Protein AF-A0A6H0Y494-F1 (afdb_monomer_lite)

Foldseek 3Di:
DPPQAWDWDWAAAPVDRVFTKIWIWGAPDPVFSQFIWIWIDRPPFIWTFTGDPVCLVVQFDPQAPDDSVLSVQQSCCPRVVDHDPPDDPVSNAQWHWYWYDDPFKIKIWIWHQDPNDTHTTGITIIGTDRPPDDDDVVVVVVSVVVVVVVVVVVVVVVVVVVVVVVVVVVVVVVVVVVVVVVVVVVVVVVVVVVVVVVVVVVVVVVVVVVVVVVVVVVPPPDDDDDDDDDDDDDDDDDDDDDDDDDDDDDDDDDDDDDDDDDDDDDDDDDDDDDDDDDDDDDDDDDDDDDDDDDDDDDDDDDDDDDDDDDDDDDDDDDDDDDDDDDDDDDDDDDDDDDDDD

Radius of gyration: 44.03 Å; chains: 1; bounding box: 149×69×118 Å

Sequence (341 aa):
MASQTVRILRVKRADDASQHLLVHITPTNVKKALDVKLVATEHEHVYHGEIRSTQINALRSEHFDGDGDELRDIIRFIFLQTRPALSTPGNLKGLETVASRNKDSFVITIRKNIGGITQRVASVSLAQDDEREEILPFDWVDTAVQISEQQWKDLEATQTTLDAQQKEIDSLKSQLEEFIKVKKEHEDDMLQKFAVLLNTKKRRIRELRQRLERAGADNDDDAHMADVPDAEQQAKPSTSRGSKRKAPQTQSDVDMEEAEGEETPQETEDEDGGTDVDVDDRQSTQSSRTARSQTVKHGHTAEVLPAQELLSQSHSQRASASVAPQSSMPDPEDDETDDEL

Organism: NCBI:txid286661

Structure (mmCIF, N/CA/C/O backbone):
data_AF-A0A6H0Y494-F1
#
_entry.id   AF-A0A6H0Y494-F1
#
loop_
_atom_site.group_PDB
_atom_site.id
_atom_site.type_symbol
_atom_site.label_atom_id
_atom_site.label_alt_id
_atom_site.label_comp_id
_atom_site.label_asym_id
_atom_site.label_entity_id
_atom_site.label_seq_id
_atom_site.pdbx_PDB_ins_code
_atom_site.Cartn_x
_atom_site.Cartn_y
_atom_site.Cartn_z
_atom_site.occupancy
_atom_site.B_iso_or_equiv
_atom_site.auth_seq_id
_atom_site.auth_comp_id
_atom_site.auth_asym_id
_atom_site.auth_atom_id
_atom_site.pdbx_PDB_model_num
ATOM 1 N N . MET A 1 1 ? -6.829 17.587 -0.527 1.00 29.39 1 MET A N 1
ATOM 2 C CA . MET A 1 1 ? -8.083 17.213 0.162 1.00 29.39 1 MET A CA 1
ATOM 3 C C . MET A 1 1 ? -7.906 15.790 0.671 1.00 29.39 1 MET A C 1
ATOM 5 O O . MET A 1 1 ? -7.900 14.878 -0.143 1.00 29.39 1 MET A O 1
ATOM 9 N N . ALA A 1 2 ? -7.627 15.586 1.961 1.00 36.03 2 ALA A N 1
ATOM 10 C CA . ALA A 1 2 ? -7.529 14.232 2.508 1.00 36.03 2 ALA A CA 1
ATOM 11 C C . ALA A 1 2 ? -8.948 13.652 2.567 1.00 36.03 2 ALA A C 1
ATOM 13 O O . ALA A 1 2 ? -9.754 14.095 3.382 1.00 36.03 2 ALA A O 1
ATOM 14 N N . SER A 1 3 ? -9.274 12.749 1.642 1.00 48.91 3 SER A N 1
ATOM 15 C CA . SER A 1 3 ? -10.588 12.111 1.595 1.00 48.91 3 SER A CA 1
ATOM 16 C C . SER A 1 3 ? -10.763 11.262 2.851 1.00 48.91 3 SER A C 1
ATOM 18 O O . SER A 1 3 ? -10.059 10.270 3.045 1.00 48.91 3 SER A O 1
ATOM 20 N N . GLN A 1 4 ? -11.659 11.688 3.737 1.00 58.34 4 GLN A N 1
ATOM 21 C CA . GLN A 1 4 ? -12.047 10.926 4.914 1.00 58.34 4 GLN A CA 1
ATOM 22 C C . GLN A 1 4 ? -12.850 9.724 4.453 1.00 58.34 4 GLN A C 1
ATOM 24 O O . GLN A 1 4 ? -14.029 9.835 4.142 1.00 58.34 4 GLN A O 1
ATOM 29 N N . THR A 1 5 ? -12.179 8.587 4.340 1.00 75.88 5 THR A N 1
ATOM 30 C CA . THR A 1 5 ? -12.810 7.362 3.868 1.00 75.88 5 THR A CA 1
ATOM 31 C C . THR A 1 5 ? -13.026 6.440 5.049 1.00 75.88 5 THR A C 1
ATOM 33 O O . THR A 1 5 ? -12.100 6.185 5.820 1.00 75.88 5 THR A O 1
ATOM 36 N N . VAL A 1 6 ? -14.248 5.936 5.174 1.00 88.38 6 VAL A N 1
ATOM 37 C CA . VAL A 1 6 ? -14.546 4.799 6.040 1.00 88.38 6 VAL A CA 1
ATOM 38 C C . VAL A 1 6 ? -13.664 3.626 5.611 1.00 88.38 6 VAL A C 1
ATOM 40 O O . VAL A 1 6 ? -13.394 3.439 4.420 1.00 88.38 6 VAL A O 1
ATOM 43 N N . ARG A 1 7 ? -13.152 2.867 6.581 1.00 90.00 7 ARG A N 1
ATOM 44 C CA . ARG A 1 7 ? -12.305 1.697 6.324 1.00 90.00 7 ARG A CA 1
ATOM 45 C C . ARG A 1 7 ? -12.813 0.500 7.098 1.00 90.00 7 ARG A C 1
ATOM 47 O O . ARG A 1 7 ? -13.271 0.631 8.227 1.00 90.00 7 ARG A O 1
ATOM 54 N N . ILE A 1 8 ? -12.676 -0.671 6.490 1.00 92.12 8 ILE A N 1
ATOM 55 C CA . ILE A 1 8 ? -12.980 -1.946 7.128 1.00 92.12 8 ILE A CA 1
ATOM 56 C C . ILE A 1 8 ? -11.716 -2.786 7.104 1.00 92.12 8 ILE A C 1
ATOM 58 O O . ILE A 1 8 ? -11.122 -3.011 6.049 1.00 92.12 8 ILE A O 1
ATOM 62 N N . LEU A 1 9 ? -11.286 -3.222 8.283 1.00 91.88 9 LEU A N 1
ATOM 63 C CA . LEU A 1 9 ? -10.100 -4.042 8.463 1.00 91.88 9 LEU A CA 1
ATOM 64 C C . LEU A 1 9 ? -10.479 -5.415 8.987 1.00 91.88 9 LEU A C 1
ATOM 66 O O . LEU A 1 9 ? -11.242 -5.553 9.939 1.00 91.88 9 LEU A O 1
ATOM 70 N N . ARG A 1 10 ? -9.858 -6.433 8.400 1.00 92.31 10 ARG A N 1
ATOM 71 C CA . ARG A 1 10 ? -9.863 -7.793 8.927 1.00 92.31 10 ARG A CA 1
ATOM 72 C C . ARG A 1 10 ? -8.589 -8.007 9.732 1.00 92.31 10 ARG A C 1
ATOM 74 O O . ARG A 1 10 ? -7.501 -8.071 9.162 1.00 92.31 10 ARG A O 1
ATOM 81 N N . VAL A 1 11 ? -8.724 -8.149 11.044 1.00 92.94 11 VAL A N 1
ATOM 82 C CA . VAL A 1 11 ? -7.605 -8.398 11.959 1.00 92.94 11 VAL A CA 1
ATOM 83 C C . VAL A 1 11 ? -7.612 -9.869 12.367 1.00 92.94 11 VAL A C 1
ATOM 85 O O . VAL A 1 11 ? -8.644 -10.406 12.762 1.00 92.94 11 VAL A O 1
ATOM 88 N N . LYS A 1 12 ? -6.468 -10.550 12.250 1.00 93.06 12 LYS A N 1
ATOM 89 C CA . LYS A 1 12 ? -6.339 -11.955 12.669 1.00 93.06 12 LYS A CA 1
ATOM 90 C C . LYS A 1 12 ? -6.314 -12.056 14.187 1.00 93.06 12 LYS A C 1
ATOM 92 O O . LYS A 1 12 ? -5.733 -11.191 14.845 1.00 93.06 12 LYS A O 1
ATOM 97 N N . ARG A 1 13 ? -6.881 -13.125 14.731 1.00 91.88 13 ARG A N 1
ATOM 98 C CA . ARG A 1 13 ? -6.822 -13.395 16.164 1.00 91.88 13 ARG A CA 1
ATOM 99 C C . ARG A 1 13 ? -5.535 -14.117 16.567 1.00 91.88 13 ARG A C 1
ATOM 101 O O . ARG A 1 13 ? -5.032 -14.972 15.842 1.00 91.88 13 ARG A O 1
ATOM 108 N N . ALA A 1 14 ? -4.964 -13.709 17.699 1.00 89.75 14 ALA A N 1
ATOM 109 C CA . ALA A 1 14 ? -3.760 -14.298 18.292 1.00 89.75 14 ALA A CA 1
ATOM 110 C C . ALA A 1 14 ? -4.083 -15.596 19.032 1.00 89.75 14 ALA A C 1
ATOM 112 O O . ALA A 1 14 ? -3.257 -16.499 19.097 1.00 89.75 14 ALA A O 1
ATOM 113 N N . ASP A 1 15 ? -5.267 -15.630 19.632 1.00 88.06 15 ASP A N 1
ATOM 114 C CA . ASP A 1 15 ? -5.799 -16.723 20.431 1.00 88.06 15 ASP A CA 1
ATOM 115 C C . ASP A 1 15 ? -6.371 -17.849 19.566 1.00 88.06 15 ASP A C 1
ATOM 117 O O . ASP A 1 15 ? -6.194 -19.016 19.904 1.00 88.06 15 ASP A O 1
ATOM 121 N N . ASP A 1 16 ? -6.967 -17.514 18.420 1.00 86.06 16 ASP A N 1
ATOM 122 C CA . ASP A 1 16 ? -7.405 -18.489 17.422 1.00 86.06 16 ASP A CA 1
ATOM 123 C C . ASP A 1 16 ? -7.059 -18.018 16.003 1.00 86.06 16 ASP A C 1
ATOM 125 O O . ASP A 1 16 ? -7.645 -17.076 15.472 1.00 86.06 16 ASP A O 1
ATOM 129 N N . ALA A 1 17 ? -6.124 -18.715 15.356 1.00 83.31 17 ALA A N 1
ATOM 130 C CA . ALA A 1 17 ? -5.654 -18.378 14.014 1.00 83.31 17 ALA A CA 1
ATOM 131 C C . ALA A 1 17 ? -6.726 -18.531 12.915 1.00 83.31 17 ALA A C 1
ATOM 133 O O . ALA A 1 17 ? -6.552 -17.992 11.819 1.00 83.31 17 ALA A O 1
ATOM 134 N N . SER A 1 18 ? -7.809 -19.271 13.175 1.00 84.81 18 SER A N 1
ATOM 135 C CA . SER A 1 18 ? -8.922 -19.451 12.235 1.00 84.81 18 SER A CA 1
ATOM 136 C C . SER A 1 18 ? -9.953 -18.321 12.309 1.00 84.81 18 SER A C 1
ATOM 138 O O . SER A 1 18 ? -10.721 -18.112 11.365 1.00 84.81 18 SER A O 1
ATOM 140 N N . GLN A 1 19 ? -9.939 -17.550 13.397 1.00 89.19 19 GLN A N 1
ATOM 141 C CA . GLN A 1 19 ? -10.915 -16.509 13.673 1.00 89.19 19 GLN A CA 1
ATOM 142 C C . GLN A 1 19 ? -10.344 -15.109 13.434 1.00 89.19 19 GLN A C 1
ATOM 144 O O . GLN A 1 19 ? -9.135 -14.870 13.365 1.00 89.19 19 GLN A O 1
ATOM 149 N N . HIS A 1 20 ? -11.255 -14.166 13.216 1.00 91.31 20 HIS A N 1
ATOM 150 C CA . HIS A 1 20 ? -10.922 -12.825 12.760 1.00 91.31 20 HIS A CA 1
ATOM 151 C C . HIS A 1 20 ? -11.852 -11.820 13.421 1.00 91.31 20 HIS A C 1
ATOM 153 O O . HIS A 1 20 ? -13.028 -12.104 13.628 1.00 91.31 20 HIS A O 1
ATOM 159 N N . LEU A 1 21 ? -11.310 -10.644 13.707 1.00 92.50 21 LEU A N 1
ATOM 160 C CA . LEU A 1 21 ? -12.058 -9.489 14.167 1.00 92.50 21 LEU A CA 1
ATOM 161 C C . LEU A 1 21 ? -12.258 -8.549 12.976 1.00 92.50 21 LEU A C 1
ATOM 163 O O . LEU A 1 21 ? -11.279 -8.137 12.340 1.00 92.50 21 LEU A O 1
ATOM 167 N N . LEU A 1 22 ? -13.510 -8.226 12.661 1.00 93.19 22 LEU A N 1
ATOM 168 C CA . LEU A 1 22 ? -13.829 -7.185 11.686 1.00 93.19 22 LEU A CA 1
ATOM 169 C C . LEU A 1 22 ? -13.880 -5.850 12.409 1.00 93.19 22 LEU A C 1
ATOM 171 O O . LEU A 1 22 ? -14.554 -5.745 13.424 1.00 93.19 22 LEU A O 1
ATOM 175 N N . VAL A 1 23 ? -13.168 -4.849 11.900 1.00 93.56 23 VAL A N 1
ATOM 176 C CA . VAL A 1 23 ? -13.080 -3.514 12.496 1.00 93.56 23 VAL A CA 1
ATOM 177 C C . VAL A 1 23 ? -13.517 -2.486 11.466 1.00 93.56 23 VAL A C 1
ATOM 179 O O . VAL A 1 23 ? -12.846 -2.288 10.456 1.00 93.56 23 VAL A O 1
ATOM 182 N N . HIS A 1 24 ? -14.625 -1.821 11.743 1.00 92.75 24 HIS A N 1
ATOM 183 C CA . HIS A 1 24 ? -15.130 -0.667 11.030 1.00 92.75 24 HIS A CA 1
ATOM 184 C C . HIS A 1 24 ? -14.565 0.617 11.644 1.00 92.75 24 HIS A C 1
ATOM 186 O O . HIS A 1 24 ? -14.624 0.843 12.854 1.00 92.75 24 HIS A O 1
ATOM 192 N N . ILE A 1 25 ? -13.971 1.448 10.797 1.00 93.00 25 ILE A N 1
ATOM 193 C CA . ILE A 1 25 ? -13.206 2.628 11.186 1.00 93.00 25 ILE A CA 1
ATOM 194 C C . ILE A 1 25 ? -13.877 3.835 10.562 1.00 93.00 25 ILE A C 1
ATOM 196 O O . ILE A 1 25 ? -13.842 4.023 9.343 1.00 93.00 25 ILE A O 1
ATOM 200 N N . THR A 1 26 ? -14.458 4.667 11.417 1.00 90.88 26 THR A N 1
ATOM 201 C CA . THR A 1 26 ? -15.126 5.902 11.012 1.00 90.88 26 THR A CA 1
ATOM 202 C C . THR A 1 26 ? -14.336 7.105 11.508 1.00 90.88 26 THR A C 1
ATOM 204 O O . THR A 1 26 ? -14.061 7.192 12.709 1.00 90.88 26 THR A O 1
ATOM 207 N N . PRO A 1 27 ? -13.975 8.050 10.629 1.00 89.38 27 PRO A N 1
ATOM 208 C CA . PRO A 1 27 ? -13.322 9.281 11.044 1.00 89.38 27 PRO A CA 1
ATOM 209 C C . PRO A 1 27 ? -14.269 10.141 11.883 1.00 89.38 27 PRO A C 1
ATOM 211 O O . PRO A 1 27 ? -15.412 10.376 11.506 1.00 89.38 27 PRO A O 1
ATOM 214 N N . THR A 1 28 ? -13.776 10.623 13.022 1.00 86.25 28 THR A N 1
ATOM 215 C CA . THR A 1 28 ? -14.542 11.454 13.961 1.00 86.25 28 THR A CA 1
ATOM 216 C C . THR A 1 28 ? -14.318 12.945 13.700 1.00 86.25 28 THR A C 1
ATOM 218 O O . THR A 1 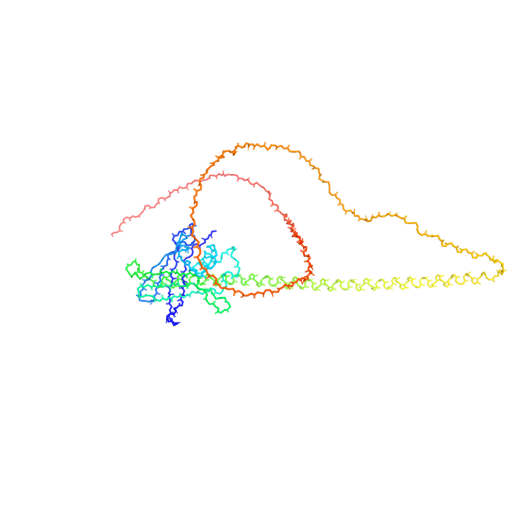28 ? -15.196 13.763 13.965 1.00 86.25 28 THR A O 1
ATOM 221 N N . ASN A 1 29 ? -13.142 13.337 13.191 1.00 79.75 29 ASN A N 1
ATOM 222 C CA . ASN A 1 29 ? -12.785 14.745 13.003 1.00 79.75 29 ASN A CA 1
ATOM 223 C C . ASN A 1 29 ? -12.144 15.020 11.638 1.00 79.75 29 ASN A C 1
ATOM 225 O O . ASN A 1 29 ? -11.125 14.427 11.293 1.00 79.75 29 ASN A O 1
ATOM 229 N N . VAL A 1 30 ? -12.679 16.001 10.902 1.00 72.19 30 VAL A N 1
ATOM 230 C CA . VAL A 1 30 ? -12.192 16.419 9.570 1.00 72.19 30 VAL A CA 1
ATOM 231 C C . VAL A 1 30 ? -10.774 17.002 9.595 1.00 72.19 30 VAL A C 1
ATOM 233 O O . VAL A 1 30 ? -9.983 16.786 8.680 1.00 72.19 30 VAL A O 1
ATOM 236 N N . LYS A 1 31 ? -10.423 17.733 10.657 1.00 76.00 31 LYS A N 1
ATOM 237 C CA . LYS A 1 31 ? -9.130 18.424 10.790 1.00 76.00 31 LYS A CA 1
ATOM 238 C C . LYS A 1 31 ? -8.031 17.511 11.326 1.00 76.00 31 LYS A C 1
ATOM 240 O O . LYS A 1 31 ? -6.858 17.712 11.021 1.00 76.00 31 LYS A O 1
ATOM 245 N N . LYS A 1 32 ? -8.398 16.517 12.136 1.00 78.81 32 LYS A N 1
ATOM 246 C CA . LYS A 1 32 ? -7.466 15.570 12.754 1.00 78.81 32 LYS A CA 1
ATOM 247 C C . LYS A 1 32 ? -7.674 14.192 12.148 1.00 78.81 32 LYS A C 1
ATOM 249 O O . LYS A 1 32 ? -8.447 13.394 12.655 1.00 78.81 32 LYS A O 1
ATOM 254 N N . ALA A 1 33 ? -6.924 13.903 11.087 1.00 75.69 33 ALA A N 1
ATOM 255 C CA . ALA A 1 33 ? -7.058 12.663 10.320 1.00 75.69 33 ALA A CA 1
ATOM 256 C C . ALA A 1 33 ? -6.887 11.365 11.138 1.00 75.69 33 ALA A C 1
ATOM 258 O O . ALA A 1 33 ? -7.282 10.313 10.659 1.00 75.69 33 ALA A O 1
ATOM 259 N N . LEU A 1 34 ? -6.293 11.420 12.338 1.00 84.50 34 LEU A N 1
ATOM 260 C CA . LEU A 1 34 ? -6.111 10.253 13.208 1.00 84.50 34 LEU A CA 1
ATOM 261 C C . LEU A 1 34 ? -7.229 10.054 14.238 1.00 84.50 34 LEU A C 1
ATOM 263 O O . LEU A 1 34 ? -7.224 9.042 14.930 1.00 84.50 34 LEU A O 1
ATOM 267 N N . ASP A 1 35 ? -8.136 11.020 14.378 1.00 90.38 35 ASP A N 1
ATOM 268 C CA . ASP A 1 35 ? -9.253 10.907 15.308 1.00 90.38 35 ASP A CA 1
ATOM 269 C C . ASP A 1 35 ? -10.307 10.004 14.661 1.00 90.38 35 ASP A C 1
ATOM 271 O O . ASP A 1 35 ? -11.060 10.443 13.787 1.00 90.38 35 ASP A O 1
ATOM 275 N N . VAL A 1 36 ? -10.322 8.731 15.057 1.00 92.06 36 VAL A N 1
ATOM 276 C CA . VAL A 1 36 ? -11.209 7.706 14.500 1.00 92.06 36 VAL A CA 1
ATOM 277 C C . VAL A 1 36 ? -11.925 6.931 15.595 1.00 92.06 36 VAL A C 1
ATOM 279 O O . VAL A 1 36 ? -11.339 6.558 16.613 1.00 92.06 36 VAL A O 1
ATOM 282 N N . LYS A 1 37 ? -13.199 6.639 15.353 1.00 93.00 37 LYS A N 1
ATOM 283 C CA . LYS A 1 37 ? -13.984 5.667 16.110 1.00 93.00 37 LYS A CA 1
ATOM 284 C C . LYS A 1 37 ? -13.786 4.289 15.481 1.00 93.00 37 LYS A C 1
ATOM 286 O O . LYS A 1 37 ? -13.845 4.137 14.261 1.00 93.00 37 LYS A O 1
ATOM 291 N N . LEU A 1 38 ? -13.538 3.303 16.333 1.00 93.38 38 LEU A N 1
ATOM 292 C CA . LEU A 1 38 ? -13.401 1.899 15.981 1.00 93.38 38 LEU A CA 1
ATOM 293 C C . LEU A 1 38 ? -14.630 1.159 16.500 1.00 93.38 38 LEU A C 1
ATOM 295 O O . LEU A 1 38 ? -14.929 1.212 17.694 1.00 93.38 38 LEU A O 1
ATOM 299 N N . VAL A 1 39 ? -15.321 0.462 15.611 1.00 93.50 39 VAL A N 1
ATOM 300 C CA . VAL A 1 39 ? -16.395 -0.471 15.954 1.00 93.50 39 VAL A CA 1
ATOM 301 C C . VAL A 1 39 ? -15.973 -1.826 15.427 1.00 93.50 39 VAL A C 1
ATOM 303 O O . VAL A 1 39 ? -15.660 -1.947 14.249 1.00 93.50 39 VAL A O 1
ATOM 306 N N . ALA A 1 40 ? -15.899 -2.835 16.280 1.00 93.12 40 ALA A N 1
ATOM 307 C CA . ALA A 1 40 ? -15.434 -4.152 15.895 1.00 93.12 40 ALA A CA 1
ATOM 308 C C . ALA A 1 40 ? -16.433 -5.241 16.268 1.00 93.12 40 ALA A C 1
ATOM 310 O O . ALA A 1 40 ? -17.170 -5.098 17.236 1.00 93.12 40 ALA A O 1
ATOM 311 N N . THR A 1 41 ? -16.438 -6.337 15.515 1.00 91.75 41 THR A N 1
ATOM 312 C CA . THR A 1 41 ? -17.311 -7.483 15.782 1.00 91.75 41 THR A CA 1
ATOM 313 C C . THR A 1 41 ? -16.615 -8.815 15.515 1.00 91.75 41 THR A C 1
ATOM 315 O O . THR A 1 41 ? -15.830 -8.964 14.571 1.00 91.75 41 THR A O 1
ATOM 318 N N . GLU A 1 42 ? -16.917 -9.779 16.385 1.00 87.94 42 GLU A N 1
ATOM 319 C CA . GLU A 1 42 ? -16.506 -11.187 16.338 1.00 87.94 42 GLU A CA 1
ATOM 320 C C . GLU A 1 42 ? -17.743 -12.086 16.112 1.00 87.94 42 GLU A C 1
ATOM 322 O O . GLU A 1 42 ? -17.833 -13.176 16.664 1.00 87.94 42 GLU A O 1
ATOM 327 N N . HIS A 1 43 ? -18.717 -11.625 15.317 1.00 79.25 43 HIS A N 1
ATOM 328 C CA . HIS A 1 43 ? -20.021 -12.258 15.029 1.00 79.25 43 HIS A CA 1
ATOM 329 C C . HIS A 1 43 ? -21.073 -12.170 16.144 1.00 79.25 43 HIS A C 1
ATOM 331 O O . HIS A 1 43 ? -22.242 -11.988 15.821 1.00 79.25 43 HIS A O 1
ATOM 337 N N . GLU A 1 44 ? -20.686 -12.312 17.415 1.00 83.62 44 GLU A N 1
ATOM 338 C CA . GLU A 1 44 ? -21.638 -12.360 18.544 1.00 83.62 44 GLU A CA 1
ATOM 339 C C . GLU A 1 44 ? -21.755 -11.028 19.293 1.00 83.62 44 GLU A C 1
ATOM 341 O O . GLU A 1 44 ? -22.857 -10.592 19.605 1.00 83.62 44 GLU A O 1
ATOM 346 N N . HIS A 1 45 ? -20.621 -10.367 19.533 1.00 89.00 45 HIS A N 1
ATOM 347 C CA . HIS A 1 45 ? -20.550 -9.133 20.312 1.00 89.00 45 HIS A CA 1
ATOM 348 C C . HIS A 1 45 ? -19.952 -7.978 19.515 1.00 89.00 45 HIS A C 1
ATOM 350 O O . HIS A 1 45 ? -19.199 -8.168 18.545 1.00 89.00 45 HIS A O 1
ATOM 356 N N . VAL A 1 46 ? -20.276 -6.777 19.974 1.00 92.12 46 VAL A N 1
ATOM 357 C CA . VAL A 1 46 ? -19.825 -5.496 19.464 1.00 92.12 46 VAL A CA 1
ATOM 358 C C . VAL A 1 46 ? -18.842 -4.872 20.443 1.00 92.12 46 VAL A C 1
ATOM 360 O O . VAL A 1 46 ? -19.058 -4.801 21.652 1.00 92.12 46 VAL A O 1
ATOM 363 N N . TYR A 1 47 ? -17.728 -4.401 19.896 1.00 93.50 47 TYR A N 1
ATOM 364 C CA . TYR A 1 47 ? -16.651 -3.791 20.652 1.00 93.50 47 TYR A CA 1
ATOM 365 C C . TYR A 1 47 ? -16.385 -2.384 20.147 1.00 93.50 47 TYR A C 1
ATOM 367 O O . TYR A 1 47 ? -16.204 -2.156 18.951 1.00 93.50 47 TYR A O 1
ATOM 375 N N . HIS A 1 48 ? -16.282 -1.441 21.071 1.00 93.56 48 HIS A N 1
ATOM 376 C CA . HIS A 1 48 ? -16.058 -0.041 20.762 1.00 93.56 48 HIS A CA 1
ATOM 377 C C . HIS A 1 48 ? -14.694 0.426 21.255 1.00 93.56 48 HIS A C 1
ATOM 379 O O . HIS A 1 48 ? -14.258 0.120 22.365 1.00 93.56 48 HIS A O 1
ATOM 385 N N . GLY A 1 49 ? -14.036 1.237 20.436 1.00 92.56 49 GLY A N 1
ATOM 386 C CA . GLY A 1 49 ? -12.831 1.957 20.811 1.00 92.56 49 GLY A CA 1
ATOM 387 C C . GLY A 1 49 ? -12.718 3.275 20.069 1.00 92.56 49 GLY A C 1
ATOM 388 O O . GLY A 1 49 ? -13.465 3.571 19.136 1.00 92.56 49 GLY A O 1
ATOM 389 N N . GLU A 1 50 ? -11.762 4.086 20.489 1.00 92.81 50 GLU A N 1
ATOM 390 C CA . GLU A 1 50 ? -11.463 5.351 19.838 1.00 92.81 50 GLU A CA 1
ATOM 391 C C . GLU A 1 50 ? -9.952 5.549 19.821 1.00 92.81 50 GLU A C 1
ATOM 393 O O . GLU A 1 50 ? -9.261 5.276 20.803 1.00 92.81 50 GLU A O 1
ATOM 398 N N . ILE A 1 51 ? -9.437 6.028 18.696 1.00 91.94 51 ILE A N 1
ATOM 399 C CA . ILE A 1 51 ? -8.068 6.512 18.587 1.00 91.94 51 ILE A CA 1
ATOM 400 C C . ILE A 1 51 ? -8.161 8.023 18.459 1.00 91.94 51 ILE A C 1
ATOM 402 O O . ILE A 1 51 ? -8.820 8.534 17.559 1.00 91.94 51 ILE A O 1
ATOM 406 N N . ARG A 1 52 ? -7.487 8.739 19.360 1.00 90.56 52 ARG A N 1
ATOM 407 C CA . ARG A 1 52 ? -7.372 10.199 19.315 1.00 90.56 52 ARG A CA 1
ATOM 408 C C . ARG A 1 52 ? -5.931 10.599 19.082 1.00 90.56 52 ARG A C 1
ATOM 410 O O . ARG A 1 52 ? -5.021 10.087 19.732 1.00 90.56 52 ARG A O 1
ATOM 417 N N . SER A 1 53 ? -5.720 11.613 18.251 1.00 86.75 53 SER A N 1
ATOM 418 C CA . SER A 1 53 ? -4.410 12.208 18.003 1.00 86.75 53 SER A CA 1
ATOM 419 C C . SER A 1 53 ? -3.793 12.853 19.250 1.00 86.75 53 SER A C 1
ATOM 421 O O . SER A 1 53 ? -2.615 13.185 19.245 1.00 86.75 53 SER A O 1
ATOM 423 N N . THR A 1 54 ? -4.556 13.078 20.316 1.00 86.75 54 THR A N 1
ATOM 424 C CA . THR A 1 54 ? -4.016 13.538 21.604 1.00 86.75 54 THR A CA 1
ATOM 425 C C . THR A 1 54 ? -3.510 12.386 22.474 1.00 86.75 54 THR A C 1
ATOM 427 O O . THR A 1 54 ? -2.706 12.614 23.368 1.00 86.75 54 THR A O 1
ATOM 430 N N . GLN A 1 55 ? -3.956 11.153 22.212 1.00 86.31 55 GLN A N 1
ATOM 431 C CA . GLN A 1 55 ? -3.692 9.969 23.037 1.00 86.31 55 GLN A CA 1
ATOM 432 C C . GLN A 1 55 ? -2.782 8.943 22.349 1.00 86.31 55 GLN A C 1
ATOM 434 O O . GLN A 1 55 ? -2.572 7.860 22.881 1.00 86.31 55 GLN A O 1
ATOM 439 N N . ILE A 1 56 ? -2.184 9.274 21.201 1.00 88.06 56 ILE A N 1
ATOM 440 C CA . ILE A 1 56 ? -1.279 8.369 20.469 1.00 88.06 56 ILE A CA 1
ATOM 441 C C . ILE A 1 56 ? -0.135 7.866 21.348 1.00 88.06 56 ILE A C 1
ATOM 443 O O . ILE A 1 56 ? 0.167 6.677 21.345 1.00 88.06 56 ILE A O 1
ATOM 447 N N . ASN A 1 57 ? 0.469 8.757 22.135 1.00 86.69 57 ASN A N 1
ATOM 448 C CA . ASN A 1 57 ? 1.585 8.398 23.006 1.00 86.69 57 ASN A CA 1
ATOM 449 C C . ASN A 1 57 ? 1.170 7.414 24.110 1.00 86.69 57 ASN A C 1
ATOM 451 O O . ASN A 1 57 ? 2.010 6.655 24.574 1.00 86.69 57 ASN A O 1
ATOM 455 N N . ALA A 1 58 ? -0.113 7.385 24.491 1.00 88.69 58 ALA A N 1
ATOM 456 C CA . ALA A 1 58 ? -0.649 6.408 25.440 1.00 88.69 58 ALA A CA 1
ATOM 457 C C . ALA A 1 58 ? -0.884 5.028 24.800 1.00 88.69 58 ALA A C 1
ATOM 459 O O . ALA A 1 58 ? -0.922 4.025 25.503 1.00 88.69 58 ALA A O 1
ATOM 460 N N . LEU A 1 59 ? -1.024 4.964 23.471 1.00 88.25 59 LEU A N 1
ATOM 461 C CA . LEU A 1 59 ? -1.127 3.705 22.728 1.00 88.25 59 LEU A CA 1
ATOM 462 C C . LEU A 1 59 ? 0.247 3.066 22.481 1.00 88.25 59 LEU A C 1
ATOM 464 O O . LEU A 1 59 ? 0.308 1.888 22.120 1.00 88.25 59 LEU A O 1
ATOM 468 N N . ARG A 1 60 ? 1.335 3.833 22.646 1.00 91.81 60 ARG A N 1
ATOM 469 C CA . ARG A 1 60 ? 2.717 3.379 22.465 1.00 91.81 60 ARG A CA 1
ATOM 470 C C . ARG A 1 60 ? 3.055 2.292 23.478 1.00 91.81 60 ARG A C 1
ATOM 472 O O . ARG A 1 60 ? 2.798 2.439 24.667 1.00 91.81 60 ARG A O 1
ATOM 479 N N . SER A 1 61 ? 3.682 1.217 23.014 1.00 90.75 61 SER A N 1
ATOM 480 C CA . SER A 1 61 ? 4.222 0.209 23.924 1.00 90.75 61 SER A CA 1
ATOM 481 C C . SER A 1 61 ? 5.552 0.655 24.535 1.00 90.75 61 SER A C 1
ATOM 483 O O . SER A 1 61 ? 6.320 1.363 23.890 1.00 90.75 61 SER A O 1
ATOM 485 N N . GLU A 1 62 ? 5.855 0.184 25.742 1.00 86.69 62 GLU A N 1
ATOM 486 C CA . GLU A 1 62 ? 7.086 0.526 26.475 1.00 86.69 62 GLU A CA 1
ATOM 487 C C . GLU A 1 62 ? 8.376 0.178 25.719 1.00 86.69 62 GLU A C 1
ATOM 489 O O . GLU A 1 62 ? 9.393 0.831 25.905 1.00 86.69 62 GLU A O 1
ATOM 494 N N . HIS A 1 63 ? 8.324 -0.832 24.850 1.00 83.62 63 HIS A N 1
ATOM 495 C CA . HIS A 1 63 ? 9.483 -1.373 24.137 1.00 83.62 63 HIS A CA 1
ATOM 496 C C . HIS A 1 63 ? 9.621 -0.811 22.716 1.00 83.62 63 HIS A C 1
ATOM 498 O O . HIS A 1 63 ? 10.329 -1.392 21.894 1.00 83.62 63 HIS A O 1
ATOM 504 N N . PHE A 1 64 ? 8.885 0.253 22.385 1.00 86.88 64 PHE A N 1
ATOM 505 C CA . PHE A 1 64 ? 8.976 0.913 21.088 1.00 86.88 64 PHE A CA 1
ATOM 506 C C . PHE A 1 64 ? 9.867 2.152 21.190 1.00 86.88 64 PHE A C 1
ATOM 508 O O . PHE A 1 64 ? 9.462 3.164 21.761 1.00 86.88 64 PHE A O 1
ATOM 515 N N . ASP A 1 65 ? 11.048 2.071 20.579 1.00 82.38 65 ASP A N 1
ATOM 516 C CA . ASP A 1 65 ? 12.068 3.131 20.598 1.00 82.38 65 ASP A CA 1
ATOM 517 C C . ASP A 1 65 ? 11.839 4.234 19.547 1.00 82.38 65 ASP A C 1
ATOM 519 O O . ASP A 1 65 ? 12.646 5.154 19.426 1.00 82.38 65 ASP A O 1
ATOM 523 N N . GLY A 1 66 ? 10.773 4.133 18.747 1.00 81.31 66 GLY A N 1
ATOM 524 C CA . GLY A 1 66 ? 10.486 5.097 17.687 1.00 81.31 66 GLY A CA 1
ATOM 525 C C . GLY A 1 66 ? 9.883 6.405 18.198 1.00 81.31 66 GLY A C 1
ATOM 526 O O . GLY A 1 66 ? 9.309 6.487 19.293 1.00 81.31 66 GLY A O 1
ATOM 527 N N . ASP A 1 67 ? 9.988 7.433 17.360 1.00 86.56 67 ASP A N 1
ATOM 528 C CA . ASP A 1 67 ? 9.456 8.759 17.666 1.00 86.56 67 ASP A CA 1
ATOM 529 C C . ASP A 1 67 ? 7.913 8.784 17.634 1.00 86.56 67 ASP A C 1
ATOM 531 O O . ASP A 1 67 ? 7.252 7.935 17.023 1.00 86.56 67 ASP A O 1
ATOM 535 N N . GLY A 1 68 ? 7.315 9.782 18.289 1.00 84.88 68 GLY A N 1
ATOM 536 C CA . GLY A 1 68 ? 5.870 10.006 18.262 1.00 84.88 68 GLY A CA 1
ATOM 537 C C . GLY A 1 68 ? 5.336 10.201 16.840 1.00 84.88 68 GLY A C 1
ATOM 538 O O . GLY A 1 68 ? 4.217 9.780 16.534 1.00 84.88 68 GLY A O 1
ATOM 539 N N . ASP A 1 69 ? 6.138 10.775 15.947 1.00 85.44 69 ASP A N 1
ATOM 540 C CA . ASP A 1 69 ? 5.768 11.015 14.549 1.00 85.44 69 ASP A CA 1
ATOM 541 C C . ASP A 1 69 ? 5.785 9.722 13.738 1.00 85.44 69 ASP A C 1
ATOM 543 O O . ASP A 1 69 ? 4.869 9.459 12.957 1.00 85.44 69 ASP A O 1
ATOM 547 N N . GLU A 1 70 ? 6.754 8.849 14.008 1.00 87.31 70 GLU A N 1
ATOM 548 C CA . GLU A 1 70 ? 6.799 7.513 13.421 1.00 87.31 70 GLU A CA 1
ATOM 549 C C . GLU A 1 70 ? 5.612 6.668 13.879 1.00 87.31 70 GLU A C 1
ATOM 551 O O . GLU A 1 70 ? 4.968 6.003 13.066 1.00 87.31 70 GLU A O 1
ATOM 556 N N . LEU A 1 71 ? 5.269 6.725 15.169 1.00 88.94 71 LEU A N 1
ATOM 557 C CA . LEU A 1 71 ? 4.096 6.038 15.700 1.00 88.94 71 LEU A CA 1
ATOM 558 C C . LEU A 1 71 ? 2.804 6.549 15.051 1.00 88.94 71 LEU A C 1
ATOM 560 O O . LEU A 1 71 ? 1.941 5.750 14.675 1.00 88.94 71 LEU A O 1
ATOM 564 N N . ARG A 1 72 ? 2.677 7.872 14.879 1.00 89.06 72 ARG A N 1
ATOM 565 C CA . ARG A 1 72 ? 1.560 8.489 14.149 1.00 89.06 72 ARG A CA 1
ATOM 566 C C . ARG A 1 72 ? 1.427 7.908 12.756 1.00 89.06 72 ARG A C 1
ATOM 568 O O . ARG A 1 72 ? 0.337 7.498 12.363 1.00 89.06 72 ARG A O 1
ATOM 575 N N . ASP A 1 73 ? 2.528 7.857 12.031 1.00 88.31 73 ASP A N 1
ATOM 576 C CA . ASP A 1 73 ? 2.576 7.360 10.666 1.00 88.31 73 ASP A CA 1
ATOM 577 C C . ASP A 1 73 ? 2.248 5.867 10.568 1.00 88.31 73 ASP A C 1
ATOM 579 O O . ASP A 1 73 ? 1.499 5.467 9.676 1.00 88.31 73 ASP A O 1
ATOM 583 N N . ILE A 1 74 ? 2.708 5.055 11.524 1.00 89.50 74 ILE A N 1
ATOM 584 C CA . ILE A 1 74 ? 2.361 3.631 11.623 1.00 89.50 74 ILE A CA 1
ATOM 585 C C . ILE A 1 74 ? 0.855 3.451 11.854 1.00 89.50 74 ILE A C 1
ATOM 587 O O . ILE A 1 74 ? 0.215 2.664 11.155 1.00 89.50 74 ILE A O 1
ATOM 591 N N . ILE A 1 75 ? 0.266 4.192 12.798 1.00 89.62 75 ILE A N 1
ATOM 592 C CA . ILE A 1 75 ? -1.174 4.112 13.092 1.00 89.62 75 ILE A CA 1
ATOM 593 C C . ILE A 1 75 ? -1.993 4.563 11.874 1.00 89.62 75 ILE A C 1
ATOM 595 O O . ILE A 1 75 ? -2.961 3.893 11.520 1.00 89.62 75 ILE A O 1
ATOM 599 N N . ARG A 1 76 ? -1.589 5.640 11.181 1.00 88.56 76 ARG A N 1
ATOM 600 C CA . ARG A 1 76 ? -2.230 6.077 9.923 1.00 88.56 76 ARG A CA 1
ATOM 601 C C . ARG A 1 76 ? -2.160 5.002 8.855 1.00 88.56 76 ARG A C 1
ATOM 603 O O . ARG A 1 76 ? -3.163 4.710 8.209 1.00 88.56 76 ARG A O 1
ATOM 610 N N . PHE A 1 77 ? -0.986 4.413 8.673 1.00 88.44 77 PHE A N 1
ATOM 611 C CA . PHE A 1 77 ? -0.781 3.394 7.661 1.00 88.44 77 PHE A CA 1
ATOM 612 C C . PHE A 1 77 ? -1.646 2.159 7.923 1.00 88.44 77 PHE A C 1
ATOM 614 O O . PHE A 1 77 ? -2.262 1.638 7.000 1.00 88.44 77 PHE A O 1
ATOM 621 N N . ILE A 1 78 ? -1.754 1.728 9.178 1.00 89.38 78 ILE A N 1
ATOM 622 C CA . ILE A 1 78 ? -2.510 0.530 9.547 1.00 89.38 78 ILE A CA 1
ATOM 623 C C . ILE A 1 78 ? -4.019 0.778 9.535 1.00 89.38 78 ILE A C 1
ATOM 625 O O . ILE A 1 78 ? -4.751 0.041 8.881 1.00 89.38 78 ILE A O 1
ATOM 629 N N . PHE A 1 79 ? -4.492 1.798 10.257 1.00 88.06 79 PHE A N 1
ATOM 630 C CA . PHE A 1 79 ? -5.927 2.010 10.457 1.00 88.06 79 PHE A CA 1
ATOM 631 C C . PHE A 1 79 ? -6.588 2.753 9.294 1.00 88.06 79 PHE A C 1
ATOM 633 O O . PHE A 1 79 ? -7.733 2.474 8.957 1.00 88.06 79 PHE A O 1
ATOM 640 N N . LEU A 1 80 ? -5.873 3.671 8.640 1.00 86.19 80 LEU A N 1
ATOM 641 C CA . LEU A 1 80 ? -6.427 4.474 7.542 1.00 86.19 80 LEU A CA 1
ATOM 642 C C . LEU A 1 80 ? -5.996 3.975 6.160 1.00 86.19 80 LEU A C 1
ATOM 644 O O . LEU A 1 80 ? -6.437 4.539 5.156 1.00 86.19 80 LEU A O 1
ATOM 648 N N . GLN A 1 81 ? -5.107 2.974 6.095 1.00 82.75 81 GLN A N 1
ATOM 649 C CA . GLN A 1 81 ? -4.486 2.486 4.853 1.00 82.75 81 GLN A CA 1
ATOM 650 C C . GLN A 1 81 ? -3.866 3.617 4.014 1.00 82.75 81 GLN A C 1
ATOM 652 O O . GLN A 1 81 ? -3.765 3.537 2.793 1.00 82.75 81 GLN A O 1
ATOM 657 N N . THR A 1 82 ? -3.463 4.704 4.676 1.00 77.44 82 THR A N 1
ATOM 658 C CA . THR A 1 82 ? -2.916 5.896 4.028 1.00 77.44 82 THR A CA 1
ATOM 659 C C . THR A 1 82 ? -1.415 5.913 4.242 1.00 77.44 82 THR A C 1
ATOM 661 O O . THR A 1 82 ? -0.949 5.951 5.381 1.00 77.44 82 THR A O 1
ATOM 664 N N . ARG A 1 83 ? -0.642 5.906 3.152 1.00 73.31 83 ARG A N 1
ATOM 665 C CA . ARG A 1 83 ? 0.811 6.072 3.228 1.00 73.31 83 ARG A CA 1
ATOM 666 C C . ARG A 1 83 ? 1.143 7.550 3.483 1.00 73.31 83 ARG A C 1
ATOM 668 O O . ARG A 1 83 ? 0.786 8.386 2.652 1.00 73.31 83 ARG A O 1
ATOM 675 N N . PRO A 1 84 ? 1.815 7.900 4.592 1.00 67.56 84 PRO A N 1
ATOM 676 C CA . PRO A 1 84 ? 2.233 9.275 4.836 1.00 67.56 84 PRO A CA 1
ATOM 677 C C . PRO A 1 84 ? 3.292 9.687 3.807 1.00 67.56 84 PRO A C 1
ATOM 679 O O . PRO A 1 84 ? 4.224 8.929 3.539 1.00 67.56 84 PRO A O 1
ATOM 682 N N . ALA A 1 85 ? 3.162 10.894 3.249 1.00 61.69 85 ALA A N 1
ATOM 683 C CA . ALA A 1 85 ? 4.060 11.408 2.210 1.00 61.69 85 ALA A CA 1
ATOM 684 C C . ALA A 1 85 ? 5.523 11.552 2.674 1.00 61.69 85 ALA A C 1
ATOM 686 O O . ALA A 1 85 ? 6.433 11.491 1.855 1.00 61.69 85 ALA A O 1
ATOM 687 N N . LEU A 1 86 ? 5.741 11.719 3.983 1.00 58.31 86 LEU A N 1
ATOM 688 C CA . LEU A 1 86 ? 7.055 11.937 4.599 1.00 58.31 86 LEU A CA 1
ATOM 689 C C . LEU A 1 86 ? 7.640 10.676 5.256 1.00 58.31 86 LEU A C 1
ATOM 691 O O . LEU A 1 86 ? 8.730 10.729 5.818 1.00 58.31 86 LEU A O 1
ATOM 695 N N . SER A 1 87 ? 6.940 9.539 5.200 1.00 61.47 87 SER A N 1
ATOM 696 C CA . SER A 1 87 ? 7.377 8.341 5.918 1.00 61.47 87 SER A CA 1
ATOM 697 C C . SER A 1 87 ? 8.488 7.613 5.161 1.00 61.47 87 SER A C 1
ATOM 699 O O . SER A 1 87 ? 8.336 7.245 3.988 1.00 61.47 87 SER A O 1
ATOM 701 N N . THR A 1 88 ? 9.608 7.359 5.838 1.00 61.06 88 THR A N 1
ATOM 702 C CA . THR A 1 88 ? 10.697 6.552 5.284 1.00 61.06 88 THR A CA 1
ATOM 703 C C . THR A 1 88 ? 10.221 5.107 5.069 1.00 61.06 88 THR A C 1
ATOM 705 O O . THR A 1 88 ? 9.565 4.500 5.921 1.00 61.06 88 THR A O 1
ATOM 708 N N . PRO A 1 89 ? 10.565 4.482 3.929 1.00 62.78 89 PRO A N 1
ATOM 709 C CA . PRO A 1 89 ? 10.057 3.158 3.564 1.00 62.78 89 PRO A CA 1
ATOM 710 C C . PRO A 1 89 ? 10.516 2.032 4.505 1.00 62.78 89 PRO A C 1
ATOM 712 O O . PRO A 1 89 ? 9.979 0.932 4.423 1.00 62.78 89 PRO A O 1
ATOM 715 N N . GLY A 1 90 ? 11.505 2.267 5.376 1.00 68.31 90 GLY A N 1
ATOM 716 C CA . GLY A 1 90 ? 11.939 1.305 6.397 1.00 68.31 90 GLY A CA 1
ATOM 717 C C . GLY A 1 90 ? 11.003 1.231 7.608 1.00 68.31 90 GLY A C 1
ATOM 718 O O . GLY A 1 90 ? 10.907 0.189 8.261 1.00 68.31 90 GLY A O 1
ATOM 719 N N . ASN A 1 91 ? 10.262 2.302 7.887 1.00 73.88 91 ASN A N 1
ATOM 720 C CA . ASN A 1 91 ? 9.493 2.428 9.121 1.00 73.88 91 ASN A CA 1
ATOM 721 C C . ASN A 1 91 ? 8.207 1.596 9.069 1.00 73.88 91 ASN A C 1
ATOM 723 O O . ASN A 1 91 ? 7.820 1.007 10.077 1.00 73.88 91 ASN A O 1
ATOM 727 N N . LEU A 1 92 ? 7.632 1.465 7.870 1.00 78.94 92 LEU A N 1
ATOM 728 C CA . LEU A 1 92 ? 6.367 0.777 7.599 1.00 78.94 92 LEU A CA 1
ATOM 729 C C . LEU A 1 92 ? 6.520 -0.708 7.211 1.00 78.94 92 LEU A C 1
ATOM 731 O O . LEU A 1 92 ? 5.526 -1.414 7.047 1.00 78.94 92 LEU A O 1
ATOM 735 N N . LYS A 1 93 ? 7.751 -1.205 7.033 1.00 82.00 93 LYS A N 1
ATOM 736 C CA . LYS A 1 93 ? 7.997 -2.606 6.652 1.00 82.00 93 LYS A CA 1
ATOM 737 C C . LYS A 1 93 ? 7.804 -3.552 7.836 1.00 82.00 93 LYS A C 1
ATOM 739 O O . LYS A 1 93 ? 8.224 -3.252 8.951 1.00 82.00 93 LYS A O 1
ATOM 744 N N . GLY A 1 94 ? 7.213 -4.715 7.556 1.00 82.62 94 GLY A N 1
ATOM 745 C CA . GLY A 1 94 ? 7.019 -5.787 8.536 1.00 82.62 94 GLY A CA 1
ATOM 746 C C . GLY A 1 94 ? 5.933 -5.507 9.576 1.00 82.62 94 GLY A C 1
ATOM 747 O O . GLY A 1 94 ? 5.896 -6.188 10.592 1.00 82.62 94 GLY A O 1
ATOM 748 N N . LEU A 1 95 ? 5.076 -4.504 9.372 1.00 89.12 95 LEU A N 1
ATOM 749 C CA . LEU A 1 95 ? 3.963 -4.232 10.278 1.00 89.12 95 LEU A CA 1
ATOM 750 C C . LEU A 1 95 ? 2.884 -5.311 10.155 1.00 89.12 95 LEU A C 1
ATOM 752 O O . LEU A 1 95 ? 2.432 -5.640 9.061 1.00 89.12 95 LEU A O 1
ATOM 756 N N . GLU A 1 96 ? 2.443 -5.818 11.297 1.00 89.94 96 GLU A N 1
ATOM 757 C CA . GLU A 1 96 ? 1.372 -6.794 11.427 1.00 89.94 96 GLU A CA 1
ATOM 758 C C . GLU A 1 96 ? 0.405 -6.351 12.526 1.00 89.94 96 GLU A C 1
ATOM 760 O O . GLU A 1 96 ? 0.804 -5.798 13.555 1.00 89.94 96 GLU A O 1
ATOM 765 N N . THR A 1 97 ? -0.878 -6.632 12.327 1.00 92.44 97 THR A N 1
ATOM 766 C CA . THR A 1 97 ? -1.927 -6.416 13.322 1.00 92.44 97 THR A CA 1
ATOM 767 C C . THR A 1 97 ? -2.497 -7.738 13.785 1.00 92.44 97 THR A C 1
ATOM 769 O O . THR A 1 97 ? -2.809 -8.621 12.983 1.00 92.44 97 THR A O 1
ATOM 772 N N . VAL A 1 98 ? -2.645 -7.869 15.099 1.00 92.88 98 VAL A N 1
ATOM 773 C CA . VAL A 1 98 ? -3.227 -9.056 15.717 1.00 92.88 98 VAL A CA 1
ATOM 774 C C . VAL A 1 98 ? -4.181 -8.628 16.820 1.00 92.88 98 VAL A C 1
ATOM 776 O O . VAL A 1 98 ? -3.853 -7.756 17.617 1.00 92.88 98 VAL A O 1
ATOM 779 N N . ALA A 1 99 ? -5.356 -9.240 16.871 1.00 93.75 99 ALA A N 1
ATOM 780 C CA . ALA A 1 99 ? -6.332 -9.050 17.931 1.00 93.75 99 ALA A CA 1
ATOM 781 C C . ALA A 1 99 ? -6.208 -10.180 18.955 1.00 93.75 99 ALA A C 1
ATOM 783 O O . ALA A 1 99 ? -6.051 -11.336 18.584 1.00 93.75 99 ALA A O 1
ATOM 784 N N . SER A 1 100 ? -6.297 -9.872 20.240 1.00 92.44 100 SER A N 1
ATOM 785 C CA . SER A 1 100 ? -6.406 -10.874 21.302 1.00 92.44 100 SER A CA 1
ATOM 786 C C . SER A 1 100 ? -7.633 -10.583 22.145 1.00 92.44 100 SER A C 1
ATOM 788 O O . SER A 1 100 ? -7.835 -9.429 22.541 1.00 92.44 100 SER A O 1
ATOM 790 N N . ARG A 1 101 ? -8.421 -11.615 22.446 1.00 91.00 101 ARG A N 1
ATOM 791 C CA . ARG A 1 101 ? -9.561 -11.492 23.348 1.00 91.00 101 ARG A CA 1
ATOM 792 C C . ARG A 1 101 ? -9.086 -11.457 24.798 1.00 91.00 101 ARG A C 1
ATOM 794 O O . ARG A 1 101 ? -8.372 -12.344 25.260 1.00 91.00 101 ARG A O 1
ATOM 801 N N . ASN A 1 102 ? -9.494 -10.424 25.514 1.00 87.94 102 ASN A N 1
ATOM 802 C CA . ASN A 1 102 ? -9.511 -10.358 26.967 1.00 87.94 102 ASN A CA 1
ATOM 803 C C . ASN A 1 102 ? -10.982 -10.474 27.399 1.00 87.94 102 ASN A C 1
ATOM 805 O O . ASN A 1 102 ? -11.846 -10.082 26.628 1.00 87.94 102 ASN A O 1
ATOM 809 N N . LYS A 1 103 ? -11.279 -11.035 28.577 1.00 84.81 103 LYS A N 1
ATOM 810 C CA . LYS A 1 103 ? -12.631 -11.473 29.013 1.00 84.81 103 LYS A CA 1
ATOM 811 C C . LYS A 1 103 ? -13.802 -10.746 28.319 1.00 84.81 103 LYS A C 1
ATOM 813 O O . LYS A 1 103 ? -14.466 -11.366 27.491 1.00 84.81 103 LYS A O 1
ATOM 818 N N . ASP A 1 104 ? -13.908 -9.434 28.559 1.00 87.56 104 ASP A N 1
ATOM 819 C CA . ASP A 1 104 ? -14.967 -8.553 28.035 1.00 87.56 104 ASP A CA 1
ATOM 820 C C . ASP A 1 104 ? -14.413 -7.416 27.136 1.00 87.56 104 ASP A C 1
ATOM 822 O O . ASP A 1 104 ? -15.005 -6.348 26.988 1.00 87.56 104 ASP A O 1
ATOM 826 N N . SER A 1 105 ? -13.208 -7.577 26.581 1.00 91.88 105 SER A N 1
ATOM 827 C CA . SER A 1 105 ? -12.565 -6.561 25.730 1.00 91.88 105 SER A CA 1
ATOM 828 C C . SER A 1 105 ? -11.636 -7.168 24.686 1.00 91.88 105 SER A C 1
ATOM 830 O O . SER A 1 105 ? -10.940 -8.147 24.930 1.00 91.88 105 SER A O 1
ATOM 832 N N . PHE A 1 106 ? -11.542 -6.547 23.518 1.00 93.06 106 PHE A N 1
ATOM 833 C CA . PHE A 1 106 ? -10.545 -6.910 22.517 1.00 93.06 106 PHE A CA 1
ATOM 834 C C . PHE A 1 106 ? -9.349 -5.977 22.570 1.00 93.06 106 PHE A C 1
ATOM 836 O O . PHE A 1 106 ? -9.500 -4.764 22.631 1.00 93.06 106 PHE A O 1
ATOM 843 N N . VAL A 1 107 ? -8.142 -6.527 22.482 1.00 94.00 107 VAL A N 1
ATOM 844 C CA . VAL A 1 107 ? -6.925 -5.723 22.347 1.00 94.00 107 VAL A CA 1
ATOM 845 C C . VAL A 1 107 ? -6.331 -5.958 20.967 1.00 94.00 107 VAL A C 1
ATOM 847 O O . VAL A 1 107 ? -5.860 -7.052 20.662 1.00 94.00 107 VAL A O 1
ATOM 850 N N . ILE A 1 108 ? -6.334 -4.922 20.130 1.00 94.50 108 ILE A N 1
ATOM 851 C CA . ILE A 1 108 ? -5.625 -4.915 18.851 1.00 94.50 108 ILE A CA 1
ATOM 852 C C . ILE A 1 108 ? -4.190 -4.486 19.123 1.00 94.50 108 ILE A C 1
ATOM 854 O O . ILE A 1 108 ? -3.922 -3.352 19.515 1.00 94.50 108 ILE A O 1
ATOM 858 N N . THR A 1 109 ? -3.256 -5.397 18.899 1.00 93.81 109 THR A N 1
ATOM 859 C CA . THR A 1 109 ? -1.824 -5.159 19.025 1.00 93.81 109 THR A CA 1
ATOM 860 C C . THR A 1 109 ? -1.209 -4.965 17.647 1.00 93.81 109 THR A C 1
ATOM 862 O O . THR A 1 109 ? -1.338 -5.812 16.762 1.00 93.81 109 THR A O 1
ATOM 865 N N . ILE A 1 110 ? -0.503 -3.852 17.482 1.00 94.19 110 ILE A N 1
ATOM 866 C CA . ILE A 1 110 ? 0.358 -3.596 16.333 1.00 94.19 110 ILE A CA 1
ATOM 867 C C . ILE A 1 110 ? 1.754 -4.093 16.687 1.00 94.19 110 ILE A C 1
ATOM 869 O O . ILE A 1 110 ? 2.334 -3.672 17.693 1.00 94.19 110 ILE A O 1
ATOM 873 N N . ARG A 1 111 ? 2.308 -4.962 15.846 1.00 92.81 111 ARG A N 1
ATOM 874 C CA . ARG A 1 111 ? 3.676 -5.464 15.970 1.00 92.81 111 ARG A CA 1
ATOM 875 C C . ARG A 1 111 ? 4.456 -5.225 14.685 1.00 92.81 111 ARG A C 1
ATOM 877 O O . ARG A 1 111 ? 3.883 -5.190 13.604 1.00 92.81 111 ARG A O 1
ATOM 884 N N . LYS A 1 112 ? 5.767 -5.063 14.805 1.00 90.94 112 LYS A N 1
ATOM 885 C CA . LYS A 1 112 ? 6.698 -4.915 13.691 1.00 90.94 112 LYS A CA 1
ATOM 886 C C . LYS A 1 112 ? 7.648 -6.103 13.678 1.00 90.94 112 LYS A C 1
ATOM 888 O O . LYS A 1 112 ? 8.276 -6.406 14.686 1.00 90.94 112 LYS A O 1
ATOM 893 N N . ASN A 1 113 ? 7.732 -6.784 12.546 1.00 89.81 113 ASN A N 1
ATOM 894 C CA . ASN A 1 113 ? 8.645 -7.886 12.301 1.00 89.81 113 ASN A CA 1
ATOM 895 C C . ASN A 1 113 ? 9.933 -7.346 11.671 1.00 89.81 113 ASN A C 1
ATOM 897 O O . ASN A 1 113 ? 9.926 -6.859 10.537 1.00 89.81 113 ASN A O 1
ATOM 901 N N . ILE A 1 114 ? 11.032 -7.423 12.418 1.00 86.19 114 ILE A N 1
ATOM 902 C CA . ILE A 1 114 ? 12.362 -6.999 11.981 1.00 86.19 114 ILE A CA 1
ATOM 903 C C . ILE A 1 114 ? 13.274 -8.221 12.063 1.00 86.19 114 ILE A C 1
ATOM 905 O O . ILE A 1 114 ? 13.634 -8.671 13.147 1.00 86.19 114 ILE A O 1
ATOM 909 N N . GLY A 1 115 ? 13.617 -8.799 10.909 1.00 81.81 115 GLY A N 1
ATOM 910 C CA . GLY A 1 115 ? 14.528 -9.947 10.847 1.00 81.81 115 GLY A CA 1
ATOM 911 C C . GLY A 1 115 ? 14.022 -11.206 11.566 1.00 81.81 115 GLY A C 1
ATOM 912 O O . GLY A 1 115 ? 14.834 -11.980 12.060 1.00 81.81 115 GLY A O 1
ATOM 913 N N . GLY A 1 116 ? 12.701 -11.408 11.655 1.00 81.56 116 GLY A N 1
ATOM 914 C CA . GLY A 1 116 ? 12.084 -12.553 12.336 1.00 81.56 116 GLY A CA 1
ATOM 915 C C . GLY A 1 116 ? 11.742 -12.307 13.808 1.00 81.56 116 GLY A C 1
ATOM 916 O O . GLY A 1 116 ? 11.071 -13.136 14.418 1.00 81.56 116 GLY A O 1
ATOM 917 N N . ILE A 1 117 ? 12.151 -11.168 14.373 1.00 85.81 117 ILE A N 1
ATOM 918 C CA . ILE A 1 117 ? 11.795 -10.764 15.735 1.00 85.81 117 ILE A CA 1
ATOM 919 C C . ILE A 1 117 ? 10.581 -9.839 15.668 1.00 85.81 117 ILE A C 1
ATOM 921 O O . ILE A 1 117 ? 10.595 -8.825 14.967 1.00 85.81 117 ILE A O 1
ATOM 925 N N . THR A 1 118 ? 9.523 -10.178 16.404 1.00 89.56 118 THR A N 1
ATOM 926 C CA . THR A 1 118 ? 8.322 -9.345 16.515 1.00 89.56 118 THR A CA 1
ATOM 927 C C . THR A 1 118 ? 8.445 -8.382 17.693 1.00 89.56 118 THR A C 1
ATOM 929 O O . THR A 1 118 ? 8.404 -8.807 18.846 1.00 89.56 118 THR A O 1
ATOM 932 N N . GLN A 1 119 ? 8.544 -7.088 17.413 1.00 91.31 119 GLN A N 1
ATOM 933 C CA . GLN A 1 119 ? 8.499 -6.015 18.404 1.00 91.31 119 GLN A CA 1
ATOM 934 C C . GLN A 1 119 ? 7.069 -5.479 18.505 1.00 91.31 119 GLN A C 1
ATOM 936 O O . GLN A 1 119 ? 6.449 -5.166 17.490 1.00 91.31 119 GLN A O 1
ATOM 941 N N . ARG A 1 120 ? 6.519 -5.355 19.715 1.00 92.69 120 ARG A N 1
ATOM 942 C CA . ARG A 1 120 ? 5.243 -4.656 19.918 1.00 92.69 120 ARG A CA 1
ATOM 943 C C . ARG A 1 120 ? 5.472 -3.159 19.702 1.00 92.69 120 ARG A C 1
ATOM 945 O O . ARG A 1 120 ? 6.461 -2.622 20.177 1.00 92.69 120 ARG A O 1
ATOM 952 N N . VAL A 1 121 ? 4.585 -2.510 18.957 1.00 92.62 121 VAL A N 1
ATOM 953 C CA . VAL A 1 121 ? 4.668 -1.072 18.653 1.00 92.62 121 VAL A CA 1
ATOM 954 C C . VAL A 1 121 ? 3.603 -0.320 19.433 1.00 92.62 121 VAL A C 1
ATOM 956 O O . VAL A 1 121 ? 3.901 0.625 20.16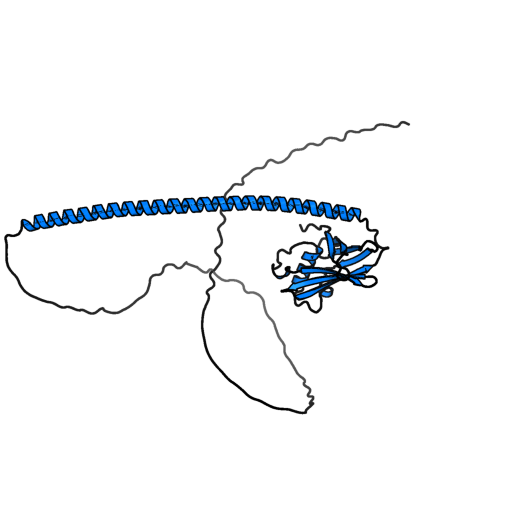1 1.00 92.62 121 VAL A O 1
ATOM 959 N N . ALA A 1 122 ? 2.355 -0.769 19.305 1.00 93.06 122 ALA A N 1
ATOM 960 C CA . ALA A 1 122 ? 1.210 -0.119 19.916 1.00 93.06 122 ALA A CA 1
ATOM 961 C C . ALA A 1 122 ? 0.120 -1.124 20.275 1.00 93.06 122 ALA A C 1
ATOM 963 O O . ALA A 1 122 ? 0.076 -2.235 19.741 1.00 93.06 122 ALA A O 1
ATOM 964 N N . SER A 1 123 ? -0.781 -0.724 21.164 1.00 93.56 123 SER A N 1
ATOM 965 C CA . SER A 1 123 ? -1.987 -1.493 21.457 1.00 93.56 123 SER A CA 1
ATOM 966 C C . SER A 1 123 ? -3.193 -0.608 21.675 1.00 93.56 123 SER A C 1
ATOM 968 O O . SER A 1 123 ? -3.103 0.409 22.354 1.00 93.56 123 SER A O 1
ATOM 970 N N . VAL A 1 124 ? -4.323 -1.044 21.130 1.00 94.38 124 VAL A N 1
ATOM 971 C CA . VAL A 1 124 ? -5.613 -0.368 21.220 1.00 94.38 124 VAL A CA 1
ATOM 972 C C . VAL A 1 124 ? -6.601 -1.322 21.875 1.00 94.38 124 VAL A C 1
ATOM 974 O O . VAL A 1 124 ? -6.775 -2.444 21.403 1.00 94.38 124 VAL A O 1
ATOM 977 N N . SER A 1 125 ? -7.220 -0.886 22.969 1.00 93.38 125 SER A N 1
ATOM 978 C CA . SER A 1 125 ? -8.246 -1.655 23.674 1.00 93.38 125 SER A CA 1
ATOM 979 C C . SER A 1 125 ? -9.632 -1.259 23.176 1.00 93.38 125 SER A C 1
ATOM 981 O O . SER A 1 125 ? -9.922 -0.073 23.030 1.00 93.38 125 SER A O 1
ATOM 983 N N . LEU A 1 126 ? -10.481 -2.252 22.951 1.00 94.25 126 LEU A N 1
ATOM 984 C CA . LEU A 1 126 ? -11.878 -2.132 22.564 1.00 94.25 126 LEU A CA 1
ATOM 985 C C . LEU A 1 126 ? -12.725 -2.769 23.666 1.00 94.25 126 LEU A C 1
ATOM 987 O O . LEU A 1 126 ? -12.500 -3.928 24.011 1.00 94.25 126 LEU A O 1
ATOM 991 N N . ALA A 1 127 ? -13.666 -2.029 24.236 1.00 93.88 127 ALA A N 1
ATOM 992 C CA . ALA A 1 127 ? -14.559 -2.537 25.276 1.00 93.88 127 ALA A CA 1
ATOM 993 C C . ALA A 1 127 ? -15.826 -3.119 24.645 1.00 93.88 127 ALA A C 1
ATOM 995 O O . ALA A 1 127 ? -16.315 -2.560 23.664 1.00 93.88 127 ALA A O 1
ATOM 996 N N . GLN A 1 128 ? -16.336 -4.224 25.190 1.00 92.44 128 GLN A N 1
ATOM 997 C CA . GLN A 1 128 ? -17.629 -4.765 24.779 1.00 92.44 128 GLN A CA 1
ATOM 998 C C . GLN A 1 128 ? -18.752 -3.818 25.199 1.00 92.44 128 GLN A C 1
ATOM 1000 O O . GLN A 1 128 ? -18.800 -3.400 26.356 1.00 92.44 128 GLN A O 1
ATOM 1005 N N . ASP A 1 129 ? -19.629 -3.483 24.262 1.00 91.19 129 ASP A N 1
ATOM 1006 C CA . ASP A 1 129 ? -20.803 -2.647 24.500 1.00 91.19 129 ASP A CA 1
ATOM 1007 C C . ASP A 1 129 ? -21.814 -2.919 23.377 1.00 91.19 129 ASP A C 1
ATOM 1009 O O . ASP A 1 129 ? -21.762 -2.312 22.310 1.00 91.19 129 ASP A O 1
ATOM 1013 N N . ASP A 1 130 ? -22.684 -3.903 23.618 1.00 86.31 130 ASP A N 1
ATOM 1014 C CA . ASP A 1 130 ? -23.673 -4.396 22.649 1.00 86.31 130 ASP A CA 1
ATOM 1015 C C . ASP A 1 130 ? -24.920 -3.489 22.568 1.00 86.31 130 ASP A C 1
ATOM 1017 O O . ASP A 1 130 ? -25.724 -3.616 21.648 1.00 86.31 130 ASP A O 1
ATOM 1021 N N . GLU A 1 131 ? -25.099 -2.569 23.523 1.00 84.00 131 GLU A N 1
ATOM 1022 C CA . GLU A 1 131 ? -26.283 -1.700 23.613 1.00 84.00 131 GLU A CA 1
ATOM 1023 C C . GLU A 1 131 ? -26.103 -0.373 22.866 1.00 84.00 131 GLU A C 1
ATOM 1025 O O . GLU A 1 131 ? -27.080 0.270 22.477 1.00 84.00 131 GLU A O 1
ATOM 1030 N N . ARG A 1 132 ? -24.856 0.068 22.676 1.00 84.06 132 ARG A N 1
ATOM 1031 C CA . ARG A 1 132 ? -24.553 1.400 22.146 1.00 84.06 132 ARG A CA 1
ATOM 1032 C C . ARG A 1 132 ? -24.897 1.585 20.674 1.00 84.06 132 ARG A C 1
ATOM 1034 O O . ARG A 1 132 ? -25.253 2.698 20.281 1.00 84.06 132 ARG A O 1
ATOM 1041 N N . GLU A 1 133 ? -24.715 0.559 19.852 1.00 80.50 133 GLU A N 1
ATOM 1042 C CA . GLU A 1 133 ? -24.910 0.651 18.406 1.00 80.50 133 GLU A CA 1
ATOM 1043 C C . GLU A 1 133 ? -25.245 -0.717 17.811 1.00 80.50 133 GLU A C 1
ATOM 1045 O O . GLU A 1 133 ? -24.486 -1.673 17.954 1.00 80.50 133 GLU A O 1
ATOM 1050 N N . GLU A 1 134 ? -26.366 -0.795 17.096 1.00 79.56 134 GLU A N 1
ATOM 1051 C CA . GLU A 1 134 ? -26.711 -1.976 16.311 1.00 79.56 134 GLU A CA 1
ATOM 1052 C C . GLU A 1 134 ? -25.874 -1.984 15.027 1.00 79.56 134 GLU A C 1
ATOM 1054 O O . GLU A 1 134 ? -25.923 -1.055 14.218 1.00 79.56 134 GLU A O 1
ATOM 1059 N N . ILE A 1 135 ? -25.069 -3.030 14.844 1.00 81.88 135 ILE A N 1
ATOM 1060 C CA . ILE A 1 135 ? -24.292 -3.204 13.619 1.00 81.88 135 ILE A CA 1
ATOM 1061 C C . ILE A 1 135 ? -25.180 -3.856 12.567 1.00 81.88 135 ILE A C 1
ATOM 1063 O O . ILE A 1 135 ? -25.723 -4.932 12.797 1.00 81.88 135 ILE A O 1
ATOM 1067 N N . LEU A 1 136 ? -25.225 -3.258 11.376 1.00 85.69 136 LEU A N 1
ATOM 1068 C CA . LEU A 1 136 ? -25.755 -3.876 10.165 1.00 85.69 136 LEU A CA 1
ATOM 1069 C C . LEU A 1 136 ? -24.585 -4.437 9.337 1.00 85.69 136 LEU A C 1
ATOM 1071 O O . LEU A 1 136 ? -23.906 -3.678 8.640 1.00 85.69 136 LEU A O 1
ATOM 1075 N N . PRO A 1 137 ? -24.306 -5.758 9.374 1.00 84.50 137 PRO A N 1
ATOM 1076 C CA . PRO A 1 137 ? -23.142 -6.324 8.689 1.00 84.50 137 PRO A CA 1
ATOM 1077 C C . PRO A 1 137 ? -23.190 -6.142 7.169 1.00 84.50 137 PRO A C 1
ATOM 1079 O O . PRO A 1 137 ? -22.148 -6.095 6.520 1.00 84.50 137 PRO A O 1
ATOM 1082 N N . PHE A 1 138 ? -24.389 -6.027 6.593 1.00 88.38 138 PHE A N 1
ATOM 1083 C CA . PHE A 1 138 ? -24.566 -5.806 5.159 1.00 88.38 138 PHE A CA 1
ATOM 1084 C C . PHE A 1 138 ? -24.023 -4.451 4.703 1.00 88.38 138 PHE A C 1
ATOM 1086 O O . PHE A 1 138 ? -23.354 -4.405 3.674 1.00 88.38 138 PHE A O 1
ATOM 1093 N N . ASP A 1 139 ? -24.201 -3.392 5.492 1.00 90.12 139 ASP A N 1
ATOM 1094 C CA . ASP A 1 139 ? -23.673 -2.061 5.167 1.00 90.12 139 ASP A CA 1
ATOM 1095 C C . ASP A 1 139 ? -22.140 -2.061 5.168 1.00 90.12 139 ASP A C 1
ATOM 1097 O O . ASP A 1 139 ? -21.485 -1.395 4.361 1.00 90.12 139 ASP A O 1
ATOM 1101 N N . TRP A 1 140 ? -21.544 -2.862 6.056 1.00 91.06 140 TRP A N 1
ATOM 1102 C CA . TRP A 1 140 ? -20.098 -3.048 6.099 1.00 91.06 140 TRP A CA 1
ATOM 1103 C C . TRP A 1 140 ? -19.614 -3.800 4.861 1.00 91.06 140 TRP A C 1
ATOM 1105 O O . TRP A 1 140 ? -18.610 -3.424 4.261 1.00 91.06 140 TRP A O 1
ATOM 1115 N N . VAL A 1 141 ? -20.324 -4.848 4.444 1.00 91.69 141 VAL A N 1
ATOM 1116 C CA . VAL A 1 141 ? -19.978 -5.570 3.215 1.00 91.69 141 VAL A CA 1
ATOM 1117 C C . VAL A 1 141 ? -20.112 -4.661 1.995 1.00 91.69 141 VAL A C 1
ATOM 1119 O O . VAL A 1 141 ? -19.184 -4.635 1.192 1.00 91.69 141 VAL A O 1
ATOM 1122 N N . ASP A 1 142 ? -21.184 -3.875 1.878 1.00 92.12 142 ASP A N 1
ATOM 1123 C CA . ASP A 1 142 ? -21.366 -2.919 0.778 1.00 92.12 142 ASP A CA 1
ATOM 1124 C C . ASP A 1 142 ? -20.216 -1.901 0.734 1.00 92.12 142 ASP A C 1
ATOM 1126 O O . ASP A 1 142 ? -19.529 -1.759 -0.278 1.00 92.12 142 ASP A O 1
ATOM 1130 N N . THR A 1 143 ? -19.887 -1.301 1.879 1.00 90.44 143 THR A N 1
ATOM 1131 C CA . THR A 1 143 ? -18.747 -0.380 1.994 1.00 90.44 143 THR A CA 1
ATOM 1132 C C . THR A 1 143 ? -17.425 -1.058 1.608 1.00 90.44 143 THR A C 1
ATOM 1134 O O . THR A 1 143 ? -16.597 -0.472 0.908 1.00 90.44 143 THR A O 1
ATOM 1137 N N . ALA A 1 144 ? -17.200 -2.304 2.036 1.00 90.56 144 ALA A N 1
ATOM 1138 C CA . ALA A 1 144 ? -15.991 -3.053 1.702 1.00 90.56 144 ALA A CA 1
ATOM 1139 C C . ALA A 1 144 ? -15.906 -3.369 0.200 1.00 90.56 144 ALA A C 1
ATOM 1141 O O . ALA A 1 144 ? -14.827 -3.248 -0.386 1.00 90.56 144 ALA A O 1
ATOM 1142 N N . VAL A 1 145 ? -17.030 -3.732 -0.426 1.00 92.75 145 VAL A N 1
ATOM 1143 C CA . VAL A 1 145 ? -17.120 -3.988 -1.868 1.00 92.75 145 VAL A CA 1
ATOM 1144 C C . VAL A 1 145 ? -16.837 -2.705 -2.641 1.00 92.75 145 VAL A C 1
ATOM 1146 O O . VAL A 1 145 ? -15.940 -2.715 -3.481 1.00 92.75 145 VAL A O 1
ATOM 1149 N N . GLN A 1 146 ? -17.474 -1.586 -2.292 1.00 91.75 146 GLN A N 1
ATOM 1150 C CA . GLN A 1 146 ? -17.234 -0.287 -2.932 1.00 91.75 146 GLN A CA 1
ATOM 1151 C C . GLN A 1 146 ? -15.762 0.145 -2.844 1.00 91.75 146 GLN A C 1
ATOM 1153 O O . GLN A 1 146 ? -15.173 0.577 -3.838 1.00 91.75 146 GLN A O 1
ATOM 1158 N N . ILE A 1 147 ? -15.130 -0.011 -1.672 1.00 88.62 147 ILE A N 1
ATOM 1159 C CA . ILE A 1 147 ? -13.699 0.284 -1.498 1.00 88.62 147 ILE A CA 1
ATOM 1160 C C . ILE A 1 147 ? -12.852 -0.633 -2.380 1.00 88.62 147 ILE A C 1
ATOM 1162 O O . ILE A 1 147 ? -11.902 -0.159 -3.004 1.00 88.62 147 ILE A O 1
ATOM 1166 N N . SER A 1 148 ? -13.183 -1.925 -2.447 1.00 90.06 148 SER A N 1
ATOM 1167 C CA . SER A 1 148 ? -12.458 -2.860 -3.302 1.00 90.06 148 SER A CA 1
ATOM 1168 C C . SER A 1 148 ? -12.598 -2.474 -4.774 1.00 90.06 148 SER A C 1
ATOM 1170 O O . SER A 1 148 ? -11.590 -2.290 -5.440 1.00 90.06 148 SER A O 1
ATOM 1172 N N . GLU A 1 149 ? -13.801 -2.208 -5.278 1.00 92.50 149 GLU A N 1
ATOM 1173 C CA . GLU A 1 149 ? -14.008 -1.798 -6.668 1.00 92.50 149 GLU A CA 1
ATOM 1174 C C . GLU A 1 149 ? -13.225 -0.529 -7.020 1.00 92.50 149 GLU A C 1
ATOM 1176 O O . GLU A 1 149 ? -12.619 -0.452 -8.091 1.00 92.50 149 GLU A O 1
ATOM 1181 N N . GLN A 1 150 ? -13.182 0.449 -6.111 1.00 90.12 150 GLN A N 1
ATOM 1182 C CA . GLN A 1 150 ? -12.375 1.652 -6.300 1.00 90.12 150 GLN A CA 1
ATOM 1183 C C . GLN A 1 150 ? -10.876 1.328 -6.364 1.00 90.12 150 GLN A C 1
ATOM 1185 O O . GLN A 1 150 ? -10.188 1.804 -7.263 1.00 90.12 150 GLN A O 1
ATOM 1190 N N . GLN A 1 151 ? -10.372 0.479 -5.465 1.00 88.44 151 GLN A N 1
ATOM 1191 C CA . GLN A 1 151 ? -8.970 0.047 -5.482 1.00 88.44 151 GLN A CA 1
ATOM 1192 C C . GLN A 1 151 ? -8.611 -0.706 -6.767 1.00 88.44 151 GLN A C 1
ATOM 1194 O O . GLN A 1 151 ? -7.512 -0.535 -7.288 1.00 88.44 151 GLN A O 1
ATOM 1199 N N . TRP A 1 152 ? -9.524 -1.521 -7.297 1.00 92.56 152 TRP A N 1
ATOM 1200 C CA . TRP A 1 152 ? -9.319 -2.229 -8.560 1.00 92.56 152 TRP A CA 1
ATOM 1201 C C . TRP A 1 152 ? -9.256 -1.263 -9.749 1.00 92.56 152 TRP A C 1
ATOM 1203 O O . TRP A 1 152 ? -8.364 -1.403 -10.584 1.00 92.56 152 TRP A O 1
ATOM 1213 N N . LYS A 1 153 ? -10.122 -0.242 -9.792 1.00 93.12 153 LYS A N 1
ATOM 1214 C CA . LYS A 1 153 ? -10.062 0.825 -10.809 1.00 93.12 153 LYS A CA 1
ATOM 1215 C C . LYS A 1 153 ? -8.752 1.612 -10.734 1.00 93.12 153 LYS A C 1
ATOM 1217 O O . LYS A 1 153 ? -8.140 1.887 -11.763 1.00 93.12 153 LYS A O 1
ATOM 1222 N N . ASP A 1 154 ? -8.298 1.939 -9.526 1.00 90.00 154 ASP A N 1
ATOM 1223 C CA . ASP A 1 154 ? -7.030 2.645 -9.317 1.00 90.00 154 ASP A CA 1
ATOM 1224 C C . ASP A 1 154 ? -5.827 1.777 -9.750 1.00 90.00 154 ASP A C 1
ATOM 1226 O O . ASP A 1 154 ? -4.878 2.272 -10.365 1.00 90.00 154 ASP A O 1
ATOM 1230 N N . LEU A 1 155 ? -5.868 0.464 -9.486 1.00 92.62 155 LEU A N 1
ATOM 1231 C CA . LEU A 1 155 ? -4.858 -0.488 -9.962 1.00 92.62 155 LEU A CA 1
ATOM 1232 C C . LEU A 1 155 ? -4.841 -0.603 -11.486 1.00 92.62 155 LEU A C 1
ATOM 1234 O O . LEU A 1 155 ? -3.769 -0.587 -12.083 1.00 92.62 155 LEU A O 1
ATOM 1238 N N . GLU A 1 156 ? -6.002 -0.676 -12.128 1.00 94.56 156 GLU A N 1
ATOM 1239 C CA . GLU A 1 156 ? -6.088 -0.701 -13.588 1.00 94.56 156 GLU A CA 1
ATOM 1240 C C . GLU A 1 156 ? -5.526 0.592 -14.195 1.00 94.56 156 GLU A C 1
ATOM 1242 O O . GLU A 1 156 ? -4.670 0.548 -15.080 1.00 94.56 156 GLU A O 1
ATOM 1247 N N . ALA A 1 157 ? -5.913 1.754 -13.661 1.00 93.56 157 ALA A N 1
ATOM 1248 C CA . ALA A 1 157 ? -5.388 3.042 -14.103 1.00 93.56 157 ALA A CA 1
ATOM 1249 C C . ALA A 1 157 ? -3.858 3.113 -13.952 1.00 93.56 157 ALA A C 1
ATOM 1251 O O . ALA A 1 157 ? -3.152 3.456 -14.901 1.00 93.56 157 ALA A O 1
ATOM 1252 N N . THR A 1 158 ? -3.316 2.724 -12.797 1.00 92.81 158 THR A N 1
ATOM 1253 C CA . THR A 1 158 ? -1.860 2.714 -12.581 1.00 92.81 158 THR A CA 1
ATOM 1254 C C . THR A 1 158 ? -1.139 1.714 -13.487 1.00 92.81 158 THR A C 1
ATOM 1256 O O . THR A 1 158 ? -0.102 2.062 -14.055 1.00 92.81 158 THR A O 1
ATOM 1259 N N . GLN A 1 159 ? -1.706 0.530 -13.724 1.00 95.56 159 GLN A N 1
ATOM 1260 C CA . GLN A 1 159 ? -1.156 -0.447 -14.663 1.00 95.56 159 GLN A CA 1
ATOM 1261 C C . GLN A 1 159 ? -1.092 0.115 -16.089 1.00 95.56 159 GLN A C 1
ATOM 1263 O O . GLN A 1 159 ? -0.053 0.012 -16.736 1.00 95.56 159 GLN A O 1
ATOM 1268 N N . THR A 1 160 ? -2.147 0.788 -16.562 1.00 94.06 160 THR A N 1
ATOM 1269 C CA . THR A 1 160 ? -2.130 1.407 -17.900 1.00 94.06 160 THR A CA 1
ATOM 1270 C C . THR A 1 160 ? -1.063 2.497 -18.026 1.00 94.06 160 THR A C 1
ATOM 1272 O O . THR A 1 160 ? -0.401 2.591 -19.062 1.00 94.06 160 THR A O 1
ATOM 1275 N N . THR A 1 161 ? -0.837 3.294 -16.972 1.00 94.44 161 THR A N 1
ATOM 1276 C CA . THR A 1 161 ? 0.240 4.297 -16.968 1.00 94.44 161 THR A CA 1
ATOM 1277 C C . THR A 1 161 ? 1.627 3.663 -16.964 1.00 94.44 161 THR A C 1
ATOM 1279 O O . THR A 1 161 ? 2.512 4.154 -17.663 1.00 94.44 161 THR A O 1
ATOM 1282 N N . LEU A 1 162 ? 1.810 2.550 -16.246 1.00 95.62 162 LEU A N 1
ATOM 1283 C CA . LEU A 1 162 ? 3.058 1.789 -16.248 1.00 95.62 162 LEU A CA 1
ATOM 1284 C C . LEU A 1 162 ? 3.328 1.241 -17.653 1.00 95.62 162 LEU A C 1
ATOM 1286 O O . LEU A 1 162 ? 4.403 1.461 -18.202 1.00 95.62 162 LEU A O 1
ATOM 1290 N N . ASP A 1 163 ? 2.339 0.603 -18.276 1.00 95.19 163 ASP A N 1
ATOM 1291 C CA . ASP A 1 163 ? 2.483 0.040 -19.619 1.00 95.19 163 ASP A CA 1
ATOM 1292 C C . ASP A 1 163 ? 2.798 1.126 -20.663 1.00 95.19 163 ASP A C 1
ATOM 1294 O O . ASP A 1 163 ? 3.569 0.892 -21.597 1.00 95.19 163 ASP A O 1
ATOM 1298 N N . ALA A 1 164 ? 2.235 2.330 -20.511 1.00 94.81 164 ALA A N 1
ATOM 1299 C CA . ALA A 1 164 ? 2.561 3.479 -21.354 1.00 94.81 164 ALA A CA 1
ATOM 1300 C C . ALA A 1 164 ? 4.012 3.951 -21.154 1.00 94.81 164 ALA A C 1
ATOM 1302 O O . ALA A 1 164 ? 4.736 4.125 -22.136 1.00 94.81 164 ALA A O 1
ATOM 1303 N N . GLN A 1 165 ? 4.460 4.092 -19.902 1.00 95.62 165 GLN A N 1
ATOM 1304 C CA . GLN A 1 165 ? 5.841 4.465 -19.575 1.00 95.62 165 GLN A CA 1
ATOM 1305 C C . GLN A 1 165 ? 6.848 3.407 -20.036 1.00 95.62 165 GLN A C 1
ATOM 1307 O O . GLN A 1 165 ? 7.912 3.744 -20.548 1.00 95.62 165 GLN A O 1
ATOM 1312 N N . GLN A 1 166 ? 6.511 2.122 -19.918 1.00 96.31 166 GLN A N 1
ATOM 1313 C CA . GLN A 1 166 ? 7.364 1.035 -20.387 1.00 96.31 166 GLN A CA 1
ATOM 1314 C C . GLN A 1 166 ? 7.535 1.081 -21.911 1.00 96.31 166 GLN A C 1
ATOM 1316 O O . GLN A 1 166 ? 8.656 0.970 -22.403 1.00 96.31 166 GLN A O 1
ATOM 1321 N N . LYS A 1 167 ? 6.455 1.338 -22.664 1.00 95.44 167 LYS A N 1
ATOM 1322 C CA . LYS A 1 167 ? 6.530 1.546 -24.121 1.00 95.44 167 LYS A CA 1
ATOM 1323 C C . LYS A 1 167 ? 7.396 2.749 -24.494 1.00 95.44 167 LYS A C 1
ATOM 1325 O O . LYS A 1 167 ? 8.129 2.686 -25.479 1.00 95.44 167 LYS A O 1
ATOM 1330 N N . GLU A 1 168 ? 7.327 3.833 -23.724 1.00 96.19 168 GLU A N 1
ATOM 1331 C CA . GLU A 1 168 ? 8.175 5.009 -23.933 1.00 96.19 168 GLU A CA 1
ATOM 1332 C C . GLU A 1 168 ? 9.656 4.685 -23.690 1.00 96.19 168 GLU A C 1
ATOM 1334 O O . GLU A 1 168 ? 10.498 5.013 -24.527 1.00 96.19 168 GLU A O 1
ATOM 1339 N N . ILE A 1 169 ? 9.975 3.967 -22.608 1.00 96.88 169 ILE A N 1
ATOM 1340 C CA . ILE A 1 169 ? 11.337 3.498 -22.311 1.00 96.88 169 ILE A CA 1
ATOM 1341 C C . ILE A 1 169 ? 11.863 2.604 -23.436 1.00 96.88 169 ILE A C 1
ATOM 1343 O O . ILE A 1 169 ? 12.992 2.795 -23.889 1.00 96.88 169 ILE A O 1
ATOM 1347 N N . ASP A 1 170 ? 11.056 1.658 -23.916 1.00 96.31 170 ASP A N 1
ATOM 1348 C CA . ASP A 1 170 ? 11.456 0.751 -24.992 1.00 96.31 170 ASP A CA 1
ATOM 1349 C C . ASP A 1 170 ? 11.680 1.507 -26.313 1.00 96.31 170 ASP A C 1
ATOM 1351 O O . ASP A 1 170 ? 12.657 1.249 -27.022 1.00 96.31 170 ASP A O 1
ATOM 1355 N N . SER A 1 171 ? 10.845 2.508 -26.611 1.00 96.50 171 SER A N 1
ATOM 1356 C CA . SER A 1 171 ? 11.030 3.403 -27.759 1.00 96.50 171 SER A CA 1
ATOM 1357 C C . SER A 1 171 ? 12.321 4.219 -27.647 1.00 96.50 171 SER A C 1
ATOM 1359 O O . SER A 1 171 ? 13.116 4.250 -28.587 1.00 96.50 171 SER A O 1
ATOM 1361 N N . LEU A 1 172 ? 12.572 4.857 -26.500 1.00 96.44 172 LEU A N 1
ATOM 1362 C CA . LEU A 1 172 ? 13.791 5.638 -26.257 1.00 96.44 172 LEU A CA 1
ATOM 1363 C C . LEU A 1 172 ? 15.045 4.762 -26.320 1.00 96.44 172 LEU A C 1
ATOM 1365 O O . LEU A 1 172 ? 16.069 5.171 -26.869 1.00 96.44 172 LEU A O 1
ATOM 1369 N N . LYS A 1 173 ? 14.965 3.533 -25.807 1.00 96.81 173 LYS A N 1
ATOM 1370 C CA . LYS A 1 173 ? 16.047 2.556 -25.904 1.00 96.81 173 LYS A CA 1
ATOM 1371 C C . LYS A 1 173 ? 16.327 2.178 -27.359 1.00 96.81 173 LYS A C 1
ATOM 1373 O O . LYS A 1 173 ? 17.489 2.182 -27.759 1.00 96.81 173 LYS A O 1
ATOM 1378 N N . SER A 1 174 ? 15.291 1.930 -28.163 1.00 96.19 174 SER A N 1
ATOM 1379 C CA . SER A 1 174 ? 15.445 1.666 -29.600 1.00 96.19 174 SER A CA 1
ATOM 1380 C C . SER A 1 174 ? 16.084 2.850 -30.331 1.00 96.19 174 SER A C 1
ATOM 1382 O O . SER A 1 174 ? 16.983 2.652 -31.146 1.00 96.19 174 SER A O 1
ATOM 1384 N N . GLN A 1 175 ? 15.667 4.082 -30.023 1.00 96.69 175 GLN A N 1
ATOM 1385 C CA . GLN A 1 175 ? 16.261 5.294 -30.600 1.00 96.69 175 GLN A CA 1
ATOM 1386 C C . GLN A 1 175 ? 17.735 5.449 -30.207 1.00 96.69 175 GLN A C 1
ATOM 1388 O O . GLN A 1 175 ? 18.567 5.821 -31.032 1.00 96.69 175 GLN A O 1
ATOM 1393 N N . LEU A 1 176 ? 18.089 5.131 -28.959 1.00 97.19 176 LEU A N 1
ATOM 1394 C CA . LEU A 1 176 ? 19.476 5.155 -28.502 1.00 97.19 176 LEU A CA 1
ATOM 1395 C C . LEU A 1 176 ? 20.331 4.109 -29.229 1.00 97.19 176 LEU A C 1
ATOM 1397 O O . LEU A 1 176 ? 21.448 4.411 -29.648 1.00 97.19 176 LEU A O 1
ATOM 1401 N N . GLU A 1 177 ? 19.818 2.891 -29.397 1.00 96.88 177 GLU A N 1
ATOM 1402 C CA . GLU A 1 177 ? 20.499 1.832 -30.147 1.00 96.88 177 GLU A CA 1
ATOM 1403 C C . GLU A 1 177 ? 20.711 2.230 -31.617 1.00 96.88 177 GLU A C 1
ATOM 1405 O O . GLU A 1 177 ? 21.806 2.037 -32.157 1.00 96.88 177 GLU A O 1
ATOM 1410 N N . GLU A 1 178 ? 19.716 2.868 -32.239 1.00 96.38 178 GLU A N 1
ATOM 1411 C C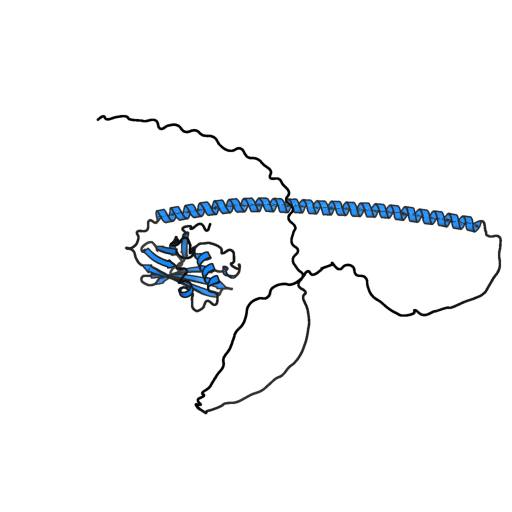A . GLU A 1 178 ? 19.827 3.426 -33.587 1.00 96.38 178 GLU A CA 1
ATOM 1412 C C . GLU A 1 178 ? 20.884 4.537 -33.660 1.00 96.38 178 GLU A C 1
ATOM 1414 O O . GLU A 1 178 ? 21.765 4.486 -34.521 1.00 96.38 178 GLU A O 1
ATOM 1419 N N . PHE A 1 179 ? 20.893 5.489 -32.721 1.00 97.12 179 PHE A N 1
ATOM 1420 C CA . PHE A 1 179 ? 21.917 6.537 -32.681 1.00 97.12 179 PHE A CA 1
ATOM 1421 C C . PHE A 1 179 ? 23.327 5.980 -32.488 1.00 97.12 179 PHE A C 1
ATOM 1423 O O . PHE A 1 179 ? 24.269 6.456 -33.123 1.00 97.12 179 PHE A O 1
ATOM 1430 N N . ILE A 1 180 ? 23.495 4.956 -31.648 1.00 97.25 180 ILE A N 1
ATOM 1431 C CA . ILE A 1 180 ? 24.787 4.285 -31.471 1.00 97.25 180 ILE A CA 1
ATOM 1432 C C . ILE A 1 180 ? 25.233 3.636 -32.783 1.00 97.25 180 ILE A C 1
ATOM 1434 O O . ILE A 1 180 ? 26.412 3.724 -33.134 1.00 97.25 180 ILE A O 1
ATOM 1438 N N . LYS A 1 181 ? 24.316 2.999 -33.517 1.00 97.06 181 LYS A N 1
ATOM 1439 C CA . LYS A 1 181 ? 24.616 2.390 -34.816 1.00 97.06 181 LYS A CA 1
ATOM 1440 C C . LYS A 1 181 ? 25.025 3.445 -35.845 1.00 97.06 181 LYS A C 1
ATOM 1442 O O . LYS A 1 181 ? 26.101 3.324 -36.424 1.00 97.06 181 LYS A O 1
ATOM 1447 N N . VAL A 1 182 ? 24.233 4.506 -36.000 1.00 97.44 182 VAL A N 1
ATOM 1448 C CA . VAL A 1 182 ? 24.525 5.609 -36.932 1.00 97.44 182 VAL A CA 1
ATOM 1449 C C . VAL A 1 182 ? 25.857 6.281 -36.589 1.00 97.44 182 VAL A C 1
ATOM 1451 O O . VAL A 1 182 ? 26.650 6.578 -37.479 1.00 97.44 182 VAL A O 1
ATOM 1454 N N . LYS A 1 183 ? 26.156 6.474 -35.299 1.00 97.00 183 LYS A N 1
ATOM 1455 C CA . LYS A 1 183 ? 27.441 7.028 -34.853 1.00 97.00 183 LYS A CA 1
ATOM 1456 C C . LYS A 1 183 ? 28.615 6.138 -35.249 1.00 97.00 183 LYS A C 1
ATOM 1458 O O . LYS A 1 183 ? 29.606 6.658 -35.747 1.00 97.00 183 LYS A O 1
ATOM 1463 N N . LYS A 1 184 ? 28.504 4.820 -35.056 1.00 97.19 184 LYS A N 1
ATOM 1464 C CA . LYS A 1 184 ? 29.547 3.865 -35.461 1.00 97.19 184 LYS A CA 1
ATOM 1465 C C . LYS A 1 184 ? 29.766 3.880 -36.971 1.00 97.19 184 LYS A C 1
ATOM 1467 O O . LYS A 1 184 ? 30.901 4.001 -37.409 1.00 97.19 184 LYS A O 1
ATOM 1472 N N . GLU A 1 185 ? 28.692 3.843 -37.757 1.00 96.62 185 GLU A N 1
ATOM 1473 C CA . GLU A 1 185 ? 28.775 3.918 -39.222 1.00 96.62 185 GLU A CA 1
ATOM 1474 C C . GLU A 1 185 ? 29.429 5.230 -39.688 1.00 96.62 185 GLU A C 1
ATOM 1476 O O . GLU A 1 185 ? 30.256 5.230 -40.600 1.00 96.62 185 GLU A O 1
ATOM 1481 N N . HIS A 1 186 ? 29.119 6.349 -39.029 1.00 97.06 186 HIS A N 1
ATOM 1482 C CA . HIS A 1 186 ? 29.749 7.636 -39.313 1.00 97.06 186 HIS A CA 1
ATOM 1483 C C . HIS A 1 186 ? 31.234 7.678 -38.918 1.00 97.06 186 HIS A C 1
ATOM 1485 O O . HIS A 1 186 ? 32.055 8.223 -39.659 1.00 97.06 186 HIS A O 1
ATOM 1491 N N . GLU A 1 187 ? 31.600 7.106 -37.768 1.00 96.81 187 GLU A N 1
ATOM 1492 C CA . GLU A 1 187 ? 32.996 6.967 -37.341 1.00 96.81 187 GLU A CA 1
ATOM 1493 C C . GLU A 1 187 ? 33.796 6.106 -38.332 1.00 96.81 187 GLU A C 1
ATOM 1495 O O . GLU A 1 187 ? 34.888 6.510 -38.739 1.00 96.81 187 GLU A O 1
ATOM 1500 N N . ASP A 1 188 ? 33.232 4.990 -38.797 1.00 96.75 188 ASP A N 1
ATOM 1501 C CA . ASP A 1 188 ? 33.848 4.111 -39.796 1.00 96.75 188 ASP A CA 1
ATOM 1502 C C . ASP A 1 188 ? 34.031 4.812 -41.156 1.00 96.75 188 ASP A C 1
ATOM 1504 O O . ASP A 1 188 ? 35.117 4.750 -41.744 1.00 96.75 188 ASP A O 1
ATOM 1508 N N . ASP A 1 189 ? 33.025 5.553 -41.637 1.00 96.75 189 ASP A N 1
ATOM 1509 C CA . ASP A 1 189 ? 33.123 6.358 -42.866 1.00 96.75 189 ASP A CA 1
ATOM 1510 C C . ASP A 1 189 ? 34.201 7.454 -42.749 1.00 96.75 189 ASP A C 1
ATOM 1512 O O . ASP A 1 189 ? 35.010 7.659 -43.664 1.00 96.75 189 ASP A O 1
ATOM 1516 N N . MET A 1 190 ? 34.291 8.133 -41.600 1.00 97.06 190 MET A N 1
ATOM 1517 C CA . MET A 1 190 ? 35.360 9.105 -41.346 1.00 97.06 190 MET A CA 1
ATOM 1518 C C . MET A 1 190 ? 36.744 8.450 -41.347 1.00 97.06 190 MET A C 1
ATOM 1520 O O . MET A 1 190 ? 37.671 8.976 -41.974 1.00 97.06 190 MET A O 1
ATOM 1524 N N . LEU A 1 191 ? 36.902 7.295 -40.697 1.00 96.69 191 LEU A N 1
ATOM 1525 C CA . LEU A 1 191 ? 38.160 6.545 -40.696 1.00 96.69 191 LEU A CA 1
ATOM 1526 C C . LEU A 1 191 ? 38.552 6.099 -42.111 1.00 96.69 191 LEU A C 1
ATOM 1528 O O . LEU A 1 191 ? 39.721 6.224 -42.491 1.00 96.69 191 LEU A O 1
ATOM 1532 N N . GLN A 1 192 ? 37.590 5.666 -42.927 1.00 95.81 192 GLN A N 1
ATOM 1533 C CA . GLN A 1 192 ? 37.822 5.315 -44.327 1.00 95.81 192 GLN A CA 1
ATOM 1534 C C . GLN A 1 192 ? 38.292 6.527 -45.144 1.00 95.81 192 GLN A C 1
ATOM 1536 O O . GLN A 1 192 ? 39.288 6.440 -45.873 1.00 95.81 192 GLN A O 1
ATOM 1541 N N . LYS A 1 193 ? 37.642 7.687 -44.989 1.00 95.50 193 LYS A N 1
ATOM 1542 C CA . LYS A 1 193 ? 38.057 8.943 -45.638 1.00 95.50 193 LYS A CA 1
ATOM 1543 C C . LYS A 1 193 ? 39.465 9.363 -45.212 1.00 95.50 193 LYS A C 1
ATOM 1545 O O . LYS A 1 193 ? 40.282 9.718 -46.067 1.00 95.50 193 LYS A O 1
ATOM 1550 N N . PHE A 1 194 ? 39.796 9.262 -43.923 1.00 96.44 194 PHE A N 1
ATOM 1551 C CA . PHE A 1 194 ? 41.149 9.541 -43.436 1.00 96.44 194 PHE A CA 1
ATOM 1552 C C . PHE A 1 194 ? 42.186 8.563 -43.993 1.00 96.44 194 PHE A C 1
ATOM 1554 O O . PHE A 1 194 ? 43.276 8.994 -44.375 1.00 96.44 194 PHE A O 1
ATOM 1561 N N . ALA A 1 195 ? 41.859 7.276 -44.124 1.00 95.56 195 ALA A N 1
ATOM 1562 C CA . ALA A 1 195 ? 42.747 6.294 -44.741 1.00 95.56 195 ALA A CA 1
ATOM 1563 C C . ALA A 1 195 ? 43.036 6.627 -46.216 1.00 95.56 195 ALA A C 1
ATOM 1565 O O . ALA A 1 195 ? 44.193 6.584 -46.649 1.00 95.56 195 ALA A O 1
ATOM 1566 N N . VAL A 1 196 ? 42.015 7.030 -46.981 1.00 95.62 196 VAL A N 1
ATOM 1567 C CA . VAL A 1 196 ? 42.178 7.483 -48.372 1.00 95.62 196 VAL A CA 1
ATOM 1568 C C . VAL A 1 196 ? 43.076 8.721 -48.440 1.00 95.62 196 VAL A C 1
ATOM 1570 O O . VAL A 1 196 ? 44.042 8.724 -49.205 1.00 95.62 196 VAL A O 1
ATOM 1573 N N . LEU A 1 197 ? 42.826 9.738 -47.609 1.00 96.62 197 LEU A N 1
ATOM 1574 C CA . LEU A 1 197 ? 43.645 10.957 -47.548 1.00 96.62 197 LEU A CA 1
ATOM 1575 C C . LEU A 1 197 ? 45.103 10.672 -47.156 1.00 96.62 197 LEU A C 1
ATOM 1577 O O . LEU A 1 197 ? 46.036 11.241 -47.728 1.00 96.62 197 LEU A O 1
ATOM 1581 N N . LEU A 1 198 ? 45.333 9.762 -46.210 1.00 96.12 198 LEU A N 1
ATOM 1582 C CA . LEU A 1 198 ? 46.682 9.340 -45.838 1.00 96.12 198 LEU A CA 1
ATOM 1583 C C . LEU A 1 198 ? 47.385 8.638 -47.002 1.00 96.12 198 LEU A C 1
ATOM 1585 O O . LEU A 1 198 ? 48.563 8.897 -47.250 1.00 96.12 198 LEU A O 1
ATOM 1589 N N . ASN A 1 199 ? 46.682 7.786 -47.747 1.00 95.50 199 ASN A N 1
ATOM 1590 C CA . ASN A 1 199 ? 47.250 7.077 -48.890 1.00 95.50 199 ASN A CA 1
ATOM 1591 C C . ASN A 1 199 ? 47.564 8.010 -50.065 1.00 95.50 199 ASN A C 1
ATOM 1593 O O . ASN A 1 199 ? 48.639 7.890 -50.662 1.00 95.50 199 ASN A O 1
ATOM 1597 N N . THR A 1 200 ? 46.695 8.979 -50.368 1.00 95.88 200 THR A N 1
ATOM 1598 C CA . THR A 1 200 ? 46.968 9.994 -51.398 1.00 95.88 200 THR A CA 1
ATOM 1599 C C . THR A 1 200 ? 48.147 10.876 -51.001 1.00 95.88 200 THR A C 1
ATOM 1601 O O . THR A 1 200 ? 49.041 11.094 -51.821 1.00 95.88 200 THR A O 1
ATOM 1604 N N . LYS A 1 201 ? 48.235 11.291 -49.729 1.00 96.44 201 LYS A N 1
ATOM 1605 C CA . LYS A 1 201 ? 49.386 12.041 -49.206 1.00 96.44 201 LYS A CA 1
ATOM 1606 C C . LYS A 1 201 ? 50.677 11.221 -49.275 1.00 96.44 201 LYS A C 1
ATOM 1608 O O . LYS A 1 201 ? 51.691 11.725 -49.752 1.00 96.44 201 LYS A O 1
ATOM 1613 N N . LYS A 1 202 ? 50.650 9.943 -48.877 1.00 96.75 202 LYS A N 1
ATOM 1614 C CA . LYS A 1 202 ? 51.796 9.020 -48.998 1.00 96.75 202 LYS A CA 1
ATOM 1615 C C . LYS A 1 202 ? 52.230 8.833 -50.452 1.00 96.75 202 LYS A C 1
ATOM 1617 O O . LYS A 1 202 ? 53.424 8.780 -50.729 1.00 96.75 202 LYS A O 1
ATOM 1622 N N . ARG A 1 203 ? 51.288 8.715 -51.396 1.00 94.50 203 ARG A N 1
ATOM 1623 C CA . ARG A 1 203 ? 51.595 8.654 -52.835 1.00 94.50 203 ARG A CA 1
ATOM 1624 C C . ARG A 1 203 ? 52.253 9.951 -53.304 1.00 94.50 203 ARG A C 1
ATOM 1626 O O . ARG A 1 203 ? 53.315 9.888 -53.908 1.00 94.50 203 ARG A O 1
ATOM 1633 N N . ARG A 1 204 ? 51.704 11.108 -52.928 1.00 95.50 204 ARG A N 1
ATOM 1634 C CA . ARG A 1 204 ? 52.263 12.410 -53.306 1.00 95.50 204 ARG A CA 1
ATOM 1635 C C . ARG A 1 204 ? 53.670 12.640 -52.754 1.00 95.50 204 ARG A C 1
ATOM 1637 O O . ARG A 1 204 ? 54.526 13.133 -53.475 1.00 95.50 204 ARG A O 1
ATOM 1644 N N . ILE A 1 205 ? 53.932 12.251 -51.504 1.00 94.62 205 ILE A N 1
ATOM 1645 C CA . ILE A 1 205 ? 55.278 12.318 -50.910 1.00 94.62 205 ILE A CA 1
ATOM 1646 C C . ILE A 1 205 ? 56.257 11.427 -51.685 1.00 94.62 205 ILE A C 1
ATOM 1648 O O . ILE A 1 205 ? 57.382 11.849 -51.930 1.00 94.62 205 ILE A O 1
ATOM 1652 N N . ARG A 1 206 ? 55.839 10.227 -52.107 1.00 93.62 206 ARG A N 1
ATOM 1653 C CA . ARG A 1 206 ? 56.670 9.340 -52.938 1.00 93.62 206 ARG A CA 1
ATOM 1654 C C . ARG A 1 206 ? 56.959 9.941 -54.314 1.00 93.62 206 ARG A C 1
ATOM 1656 O O . ARG A 1 206 ? 58.114 9.966 -54.708 1.00 93.62 206 ARG A O 1
ATOM 1663 N N . GLU A 1 207 ? 55.949 10.480 -54.995 1.00 92.69 207 GLU A N 1
ATOM 1664 C CA . GLU A 1 207 ? 56.120 11.172 -56.285 1.00 92.69 207 GLU A CA 1
ATOM 1665 C C . GLU A 1 207 ? 57.090 12.358 -56.176 1.00 92.69 207 GLU A C 1
ATOM 1667 O O . GLU A 1 207 ? 57.963 12.532 -57.023 1.00 92.69 207 GLU A O 1
ATOM 1672 N N . LEU A 1 208 ? 56.954 13.177 -55.126 1.00 93.50 208 LEU A N 1
ATOM 1673 C CA . LEU A 1 208 ? 57.836 14.321 -54.893 1.00 93.50 208 LEU A CA 1
ATOM 1674 C C . LEU A 1 208 ? 59.270 13.880 -54.582 1.00 93.50 208 LEU A C 1
ATOM 1676 O O . LEU A 1 208 ? 60.198 14.462 -55.132 1.00 93.50 208 LEU A O 1
ATOM 1680 N N . ARG A 1 209 ? 59.456 12.838 -53.759 1.00 91.56 209 ARG A N 1
ATOM 1681 C CA . ARG A 1 209 ? 60.779 12.250 -53.489 1.00 91.56 209 ARG A CA 1
ATOM 1682 C C . ARG A 1 209 ? 61.423 11.698 -54.759 1.00 91.56 209 ARG A C 1
ATOM 1684 O O . ARG A 1 209 ? 62.551 12.062 -55.048 1.00 91.56 209 ARG A O 1
ATOM 1691 N N . GLN A 1 210 ? 60.683 10.943 -55.570 1.00 91.12 210 GLN A N 1
ATOM 1692 C CA . GLN A 1 210 ? 61.180 10.418 -56.845 1.00 91.12 210 GLN A CA 1
ATOM 1693 C C . GLN A 1 210 ? 61.565 11.541 -57.822 1.00 91.12 210 GLN A C 1
ATOM 1695 O O . GLN A 1 210 ? 62.559 11.438 -58.536 1.00 91.12 210 GLN A O 1
ATOM 1700 N N . ARG A 1 211 ? 60.792 12.636 -57.862 1.00 88.62 211 ARG A N 1
ATOM 1701 C CA . ARG A 1 211 ? 61.136 13.814 -58.671 1.00 88.62 211 ARG A CA 1
ATOM 1702 C C . ARG A 1 211 ? 62.397 14.512 -58.159 1.00 88.62 211 ARG A C 1
ATOM 1704 O O . ARG A 1 211 ? 63.186 14.953 -58.984 1.00 88.62 211 ARG A O 1
ATOM 1711 N N . LEU A 1 212 ? 62.573 14.620 -56.841 1.00 87.69 212 LEU A N 1
ATOM 1712 C CA . LEU A 1 212 ? 63.782 15.180 -56.231 1.00 87.69 212 LEU A CA 1
ATOM 1713 C C . LEU A 1 212 ? 65.008 14.307 -56.504 1.00 87.69 212 LEU A C 1
ATOM 1715 O O . LEU A 1 212 ? 66.032 14.845 -56.887 1.00 87.69 212 LEU A O 1
ATOM 1719 N N . GLU A 1 213 ? 64.896 12.985 -56.384 1.00 88.06 213 GLU A N 1
ATOM 1720 C CA . GLU A 1 213 ? 65.975 12.047 -56.724 1.00 88.06 213 GLU A CA 1
ATOM 1721 C C . GLU A 1 213 ? 66.359 12.157 -58.205 1.00 88.06 213 GLU A C 1
ATOM 1723 O O . GLU A 1 213 ? 67.535 12.260 -58.534 1.00 88.06 213 GLU A O 1
ATOM 1728 N N . ARG A 1 214 ? 65.372 12.233 -59.109 1.00 79.69 214 ARG A N 1
ATOM 1729 C CA . ARG A 1 214 ? 65.626 12.417 -60.545 1.00 79.69 214 ARG A CA 1
ATOM 1730 C C . ARG A 1 214 ? 66.239 13.782 -60.882 1.00 79.69 214 ARG A C 1
ATOM 1732 O O . ARG A 1 214 ? 67.051 13.851 -61.788 1.00 79.69 214 ARG A O 1
ATOM 1739 N N . ALA A 1 215 ? 65.850 14.850 -60.186 1.00 77.19 215 ALA A N 1
ATOM 1740 C CA . ALA A 1 215 ? 66.424 16.187 -60.376 1.00 77.19 215 ALA A CA 1
ATOM 1741 C C . ALA A 1 215 ? 67.794 16.356 -59.688 1.00 77.19 215 ALA A C 1
ATOM 1743 O O . ALA A 1 215 ? 68.598 17.180 -60.114 1.00 77.19 215 ALA A O 1
ATOM 1744 N N . GLY A 1 216 ? 68.060 15.585 -58.631 1.00 61.75 216 GLY A N 1
ATOM 1745 C CA . GLY A 1 216 ? 69.372 15.476 -57.996 1.00 61.75 216 GLY A CA 1
ATOM 1746 C C . GLY A 1 216 ? 70.364 14.688 -58.851 1.00 61.75 216 GLY A C 1
ATOM 1747 O O . GLY A 1 216 ? 71.526 15.054 -58.899 1.00 61.75 216 GLY A O 1
ATOM 1748 N N . ALA A 1 217 ? 69.894 13.686 -59.601 1.00 55.25 217 ALA A N 1
ATOM 1749 C CA . ALA A 1 217 ? 70.717 12.901 -60.526 1.00 55.25 217 ALA A CA 1
ATOM 1750 C C . ALA A 1 217 ? 71.135 13.645 -61.818 1.00 55.25 217 ALA A C 1
ATOM 1752 O O . ALA A 1 217 ? 71.991 13.146 -62.537 1.00 55.25 217 ALA A O 1
ATOM 1753 N N . ASP A 1 218 ? 70.563 14.822 -62.107 1.00 47.91 218 ASP A N 1
ATOM 1754 C CA . ASP A 1 218 ? 71.025 15.729 -63.179 1.00 47.91 218 ASP A CA 1
ATOM 1755 C C . ASP A 1 218 ? 72.042 16.779 -62.664 1.00 47.91 218 ASP A C 1
ATOM 1757 O O . ASP A 1 218 ? 72.456 17.653 -63.420 1.00 47.91 218 ASP A O 1
ATOM 1761 N N . ASN A 1 219 ? 72.446 16.720 -61.386 1.00 49.56 219 ASN A N 1
ATOM 1762 C CA . ASN A 1 219 ? 73.453 17.610 -60.786 1.00 49.56 219 ASN A CA 1
ATOM 1763 C C . ASN A 1 219 ? 74.615 16.829 -60.144 1.00 49.56 219 ASN A C 1
ATOM 1765 O O . ASN A 1 219 ? 75.127 17.238 -59.107 1.00 49.56 219 ASN A O 1
ATOM 1769 N N . ASP A 1 220 ? 75.035 15.724 -60.761 1.00 45.38 220 ASP A N 1
ATOM 1770 C CA . ASP A 1 220 ? 76.320 15.078 -60.463 1.00 45.38 220 ASP A CA 1
ATOM 1771 C C . ASP A 1 220 ? 77.300 15.342 -61.616 1.00 45.38 220 ASP A C 1
ATOM 1773 O O . ASP A 1 220 ? 77.646 14.457 -62.388 1.00 45.38 220 ASP A O 1
ATOM 1777 N N . ASP A 1 221 ? 77.715 16.602 -61.720 1.00 46.72 221 ASP A N 1
ATOM 1778 C CA . ASP A 1 221 ? 79.038 17.009 -62.197 1.00 46.72 221 ASP A CA 1
ATOM 1779 C C . ASP A 1 221 ? 79.404 18.271 -61.402 1.00 46.72 221 ASP A C 1
ATOM 1781 O O . ASP A 1 221 ? 79.220 19.394 -61.859 1.00 46.72 221 ASP A O 1
ATOM 1785 N N . ASP A 1 222 ? 79.806 18.091 -60.143 1.00 41.00 222 ASP A N 1
ATOM 1786 C CA . ASP A 1 222 ? 81.048 18.699 -59.660 1.00 41.00 222 ASP A CA 1
ATOM 1787 C C . ASP A 1 222 ? 81.385 18.223 -58.246 1.00 41.00 222 ASP A C 1
ATOM 1789 O O . ASP A 1 222 ? 80.679 18.436 -57.258 1.00 41.00 222 ASP A O 1
ATOM 1793 N N . ALA A 1 223 ? 82.526 17.552 -58.174 1.00 49.47 223 ALA A N 1
ATOM 1794 C CA . ALA A 1 223 ? 83.139 17.088 -56.955 1.00 49.47 223 ALA A CA 1
ATOM 1795 C C . ALA A 1 223 ? 83.980 18.193 -56.290 1.00 49.47 223 ALA A C 1
ATOM 1797 O O . ALA A 1 223 ? 84.675 18.957 -56.953 1.00 49.47 223 ALA A O 1
ATOM 1798 N N . HIS A 1 224 ? 84.024 18.102 -54.957 1.00 44.47 224 HIS A N 1
ATOM 1799 C CA . HIS A 1 224 ? 85.103 18.497 -54.040 1.00 44.47 224 HIS A CA 1
ATOM 1800 C C . HIS A 1 224 ? 85.029 19.824 -53.262 1.00 44.47 224 HIS A C 1
ATOM 1802 O O . HIS A 1 224 ? 84.931 20.918 -53.802 1.00 44.47 224 HIS A O 1
ATOM 1808 N N . MET A 1 225 ? 85.339 19.639 -51.967 1.00 42.91 225 MET A N 1
ATOM 1809 C CA . MET A 1 225 ? 85.782 20.589 -50.934 1.00 42.91 225 MET A CA 1
ATOM 1810 C C . MET A 1 225 ? 84.637 21.308 -50.194 1.00 42.91 225 MET A C 1
ATOM 1812 O O . MET A 1 225 ? 83.722 21.823 -50.808 1.00 42.91 225 MET A O 1
ATOM 1816 N N . ALA A 1 226 ? 84.587 21.378 -48.864 1.00 38.56 226 ALA A N 1
ATOM 1817 C CA . ALA A 1 226 ? 85.668 21.352 -47.896 1.00 38.56 226 ALA A CA 1
ATOM 1818 C C . ALA A 1 226 ? 85.203 20.862 -46.511 1.00 38.56 226 ALA A C 1
ATOM 1820 O O . ALA A 1 226 ? 84.027 20.856 -46.160 1.00 38.56 226 ALA A O 1
ATOM 1821 N N . ASP A 1 227 ? 86.227 20.461 -45.782 1.00 40.53 227 ASP A N 1
ATOM 1822 C CA . ASP A 1 227 ? 86.346 19.993 -44.412 1.00 40.53 227 ASP A CA 1
ATOM 1823 C C . ASP A 1 227 ? 86.074 21.101 -43.352 1.00 40.53 227 ASP A C 1
ATOM 18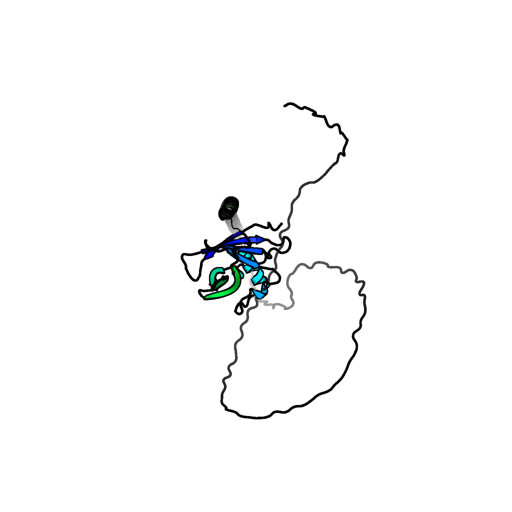25 O O . ASP A 1 227 ? 86.165 22.290 -43.667 1.00 40.53 227 ASP A O 1
ATOM 1829 N N . VAL A 1 228 ? 85.901 20.671 -42.085 1.00 44.75 228 VAL A N 1
ATOM 1830 C CA . VAL A 1 228 ? 86.074 21.414 -40.798 1.00 44.75 228 VAL A CA 1
ATOM 1831 C C . VAL A 1 228 ? 84.895 22.289 -40.265 1.00 44.75 228 VAL A C 1
ATOM 1833 O O . VAL A 1 228 ? 84.306 23.045 -41.033 1.00 44.75 228 VAL A O 1
ATOM 1836 N N . PRO A 1 229 ? 84.622 22.383 -38.931 1.00 47.38 229 PRO A N 1
ATOM 1837 C CA . PRO A 1 229 ? 84.700 21.400 -37.839 1.00 47.38 229 PRO A CA 1
ATOM 1838 C C . PRO A 1 229 ? 83.422 21.306 -36.962 1.00 47.38 229 PRO A C 1
ATOM 1840 O O . PRO A 1 229 ? 82.499 22.117 -37.006 1.00 47.38 229 PRO A O 1
ATOM 1843 N N . ASP A 1 230 ? 83.485 20.313 -36.080 1.00 46.97 230 ASP A N 1
ATOM 1844 C CA . ASP A 1 230 ? 82.800 20.144 -34.800 1.00 46.97 230 ASP A CA 1
ATOM 1845 C C . ASP A 1 230 ? 82.644 21.438 -33.965 1.00 46.97 230 ASP A C 1
ATOM 1847 O O . ASP A 1 230 ? 83.598 22.194 -33.759 1.00 46.97 230 ASP A O 1
ATOM 1851 N N . ALA A 1 231 ? 81.434 21.663 -33.451 1.00 40.31 231 ALA A N 1
ATOM 1852 C CA . ALA A 1 231 ? 81.149 22.625 -32.393 1.00 40.31 231 ALA A CA 1
ATOM 1853 C C . ALA A 1 231 ? 79.966 22.122 -31.556 1.00 40.31 231 ALA A C 1
ATOM 1855 O O . ALA A 1 231 ? 78.817 22.545 -31.709 1.00 40.31 231 ALA A O 1
ATOM 1856 N N . GLU A 1 232 ? 80.277 21.216 -30.630 1.00 48.25 232 GLU A N 1
ATOM 1857 C CA . GLU A 1 232 ? 79.549 21.069 -29.377 1.00 48.25 232 GLU A CA 1
ATOM 1858 C C . GLU A 1 232 ? 79.306 22.445 -28.737 1.00 48.25 232 GLU A C 1
ATOM 1860 O O . GLU A 1 232 ? 80.219 23.081 -28.212 1.00 48.25 232 GLU A O 1
ATOM 1865 N N . GLN A 1 233 ? 78.049 22.884 -28.699 1.00 45.59 233 GLN A N 1
ATOM 1866 C CA . GLN A 1 233 ? 77.588 23.802 -27.661 1.00 45.59 233 GLN A CA 1
ATOM 1867 C C . GLN A 1 233 ? 76.305 23.268 -27.041 1.00 45.59 233 GLN A C 1
ATOM 1869 O O . GLN A 1 233 ? 75.180 23.647 -27.361 1.00 45.59 233 GLN A O 1
ATOM 1874 N N . GLN A 1 234 ? 76.528 22.391 -26.065 1.00 44.84 234 GLN A N 1
ATOM 1875 C CA . GLN A 1 234 ? 75.716 22.350 -24.864 1.00 44.84 234 GLN A CA 1
ATOM 1876 C C . GLN A 1 234 ? 75.708 23.753 -24.234 1.00 44.84 234 GLN A C 1
ATOM 1878 O O . GLN A 1 234 ? 76.697 24.184 -23.642 1.00 44.84 234 GLN A O 1
ATOM 1883 N N . ALA A 1 235 ? 74.580 24.454 -24.305 1.00 41.12 235 ALA A N 1
ATOM 1884 C CA . ALA A 1 235 ? 74.280 25.549 -23.394 1.00 41.12 235 ALA A CA 1
ATOM 1885 C C . ALA A 1 235 ? 73.001 25.211 -22.628 1.00 41.12 235 ALA A C 1
ATOM 1887 O O . ALA A 1 235 ? 71.951 24.897 -23.182 1.00 41.12 235 ALA A O 1
ATOM 1888 N N . LYS A 1 236 ? 73.179 25.196 -21.312 1.00 47.97 236 LYS A N 1
ATOM 1889 C CA . LYS A 1 236 ? 72.273 24.720 -20.274 1.00 47.97 236 LYS A CA 1
ATOM 1890 C C . LYS A 1 236 ? 70.938 25.481 -20.257 1.00 47.97 236 LYS A C 1
ATOM 1892 O O . LYS A 1 236 ? 70.900 26.661 -20.602 1.00 47.97 236 LYS A O 1
ATOM 1897 N N . PRO A 1 237 ? 69.862 24.842 -19.765 1.00 41.44 237 PRO A N 1
ATOM 1898 C CA . PRO A 1 237 ? 68.568 25.484 -19.590 1.00 41.44 237 PRO A CA 1
ATOM 1899 C C . PRO A 1 237 ? 68.641 26.504 -18.448 1.00 41.44 237 PRO A C 1
ATOM 1901 O O . PRO A 1 237 ? 68.946 26.148 -17.307 1.00 41.44 237 PRO A O 1
ATOM 1904 N N . SER A 1 238 ? 68.344 27.775 -18.732 1.00 41.84 238 SER A N 1
ATOM 1905 C CA . SER A 1 238 ? 68.116 28.755 -17.674 1.00 41.84 238 SER A CA 1
ATOM 1906 C C . SER A 1 238 ? 66.756 28.495 -17.042 1.00 41.84 238 SER A C 1
ATOM 1908 O O . SER A 1 238 ? 65.706 28.564 -17.684 1.00 41.84 238 SER A O 1
ATOM 1910 N N . THR A 1 239 ? 66.797 28.199 -15.756 1.00 42.56 239 THR A N 1
ATOM 1911 C CA . THR A 1 239 ? 65.650 28.164 -14.871 1.00 42.56 239 THR A CA 1
ATOM 1912 C C . THR A 1 239 ? 65.011 29.555 -14.805 1.00 42.56 239 THR A C 1
ATOM 1914 O O . THR A 1 239 ? 65.688 30.568 -14.663 1.00 42.56 239 THR A O 1
ATOM 1917 N N . SER A 1 240 ? 63.687 29.630 -14.881 1.00 42.69 240 SER A N 1
ATOM 1918 C CA . SER A 1 240 ? 62.859 30.087 -13.760 1.00 42.69 240 SER A CA 1
ATOM 1919 C C . SER A 1 240 ? 61.472 30.527 -14.235 1.00 42.69 240 SER A C 1
ATOM 1921 O O . SER A 1 240 ? 61.337 31.350 -15.129 1.00 42.69 240 SER A O 1
ATOM 1923 N N . ARG A 1 241 ? 60.468 29.987 -13.527 1.00 47.84 241 ARG A N 1
ATOM 1924 C CA . ARG A 1 241 ? 59.150 30.580 -13.236 1.00 47.84 241 ARG A CA 1
ATOM 1925 C C . ARG A 1 241 ? 58.226 30.724 -14.457 1.00 47.84 241 ARG A C 1
ATOM 1927 O O . ARG A 1 241 ? 58.461 31.511 -15.349 1.00 47.84 241 ARG A O 1
ATOM 1934 N N . GLY A 1 242 ? 57.117 30.009 -14.574 1.00 38.78 242 GLY A N 1
ATOM 1935 C CA . GLY A 1 242 ? 56.260 29.446 -13.544 1.00 38.78 242 GLY A CA 1
ATOM 1936 C C . GLY A 1 242 ? 54.827 29.894 -13.829 1.00 38.78 242 GLY A C 1
ATOM 1937 O O . GLY A 1 242 ? 54.591 31.055 -14.129 1.00 38.78 242 GLY A O 1
ATOM 1938 N N . SER A 1 243 ? 53.893 28.963 -13.652 1.00 42.06 243 SER A N 1
ATOM 1939 C CA . SER A 1 243 ? 52.452 29.197 -13.491 1.00 42.06 243 SER A CA 1
ATOM 1940 C C . SER A 1 243 ? 51.561 29.201 -14.746 1.00 42.06 243 SER A C 1
ATOM 1942 O O . SER A 1 243 ? 51.289 30.210 -15.381 1.00 42.06 243 SER A O 1
ATOM 1944 N N . LYS A 1 244 ? 51.093 27.987 -15.062 1.00 54.00 244 LYS A N 1
ATOM 1945 C CA . LYS A 1 244 ? 49.685 27.554 -15.174 1.00 54.00 244 LYS A CA 1
ATOM 1946 C C . LYS A 1 244 ? 48.637 28.529 -15.749 1.00 54.00 244 LYS A C 1
ATOM 1948 O O . LYS A 1 244 ? 48.301 29.553 -15.169 1.00 54.00 244 LYS A O 1
ATOM 1953 N N . ARG A 1 245 ? 47.973 28.029 -16.800 1.00 49.56 245 ARG A N 1
ATOM 1954 C CA . ARG A 1 245 ? 46.616 28.384 -17.249 1.00 49.56 245 ARG A CA 1
ATOM 1955 C C . ARG A 1 245 ? 45.612 28.430 -16.085 1.00 49.56 245 ARG A C 1
ATOM 1957 O O . ARG A 1 245 ? 45.554 27.469 -15.318 1.00 49.56 245 ARG A O 1
ATOM 1964 N N . LYS A 1 246 ? 44.727 29.432 -16.087 1.00 38.50 246 LYS A N 1
ATOM 1965 C CA . LYS A 1 246 ? 43.279 29.276 -15.845 1.00 38.50 246 LYS A CA 1
ATOM 1966 C C . LYS A 1 246 ? 42.530 30.556 -16.246 1.00 38.50 246 LYS A C 1
ATOM 1968 O O . LYS A 1 246 ? 42.911 31.645 -15.844 1.00 38.50 246 LYS A O 1
ATOM 1973 N N . ALA A 1 247 ? 41.468 30.393 -17.027 1.00 45.12 247 ALA A N 1
ATOM 1974 C CA . ALA A 1 247 ? 40.292 31.266 -17.005 1.00 45.12 247 ALA A CA 1
ATOM 1975 C C . ALA A 1 247 ? 39.292 30.694 -15.970 1.00 45.12 247 ALA A C 1
ATOM 1977 O O . ALA A 1 247 ? 39.501 29.550 -15.546 1.00 45.12 247 ALA A O 1
ATOM 1978 N N . PRO A 1 248 ? 38.147 31.333 -15.669 1.00 44.75 248 PRO A N 1
ATOM 1979 C CA . PRO A 1 248 ? 37.802 32.760 -15.605 1.00 44.75 248 PRO A CA 1
ATOM 1980 C C . PRO A 1 248 ? 37.352 33.153 -14.171 1.00 44.75 248 PRO A C 1
ATOM 1982 O O . PRO A 1 248 ? 37.053 32.279 -13.359 1.00 44.75 248 PRO A O 1
ATOM 1985 N N . GLN A 1 249 ? 37.249 34.447 -13.849 1.00 36.56 249 GLN A N 1
ATOM 1986 C CA . GLN A 1 249 ? 36.496 34.892 -12.669 1.00 36.56 249 GLN A CA 1
ATOM 1987 C C . GLN A 1 249 ? 35.549 36.041 -13.017 1.00 36.56 249 GLN A C 1
ATOM 1989 O O . GLN A 1 249 ? 35.931 37.058 -13.589 1.00 36.56 249 GLN A O 1
ATOM 1994 N N . THR A 1 250 ? 34.297 35.767 -12.678 1.00 36.06 250 THR A N 1
ATOM 1995 C CA . THR A 1 250 ? 33.128 36.622 -12.511 1.00 36.06 250 THR A CA 1
ATOM 1996 C C . THR A 1 250 ? 33.430 37.886 -11.715 1.00 36.06 250 THR A C 1
ATOM 1998 O O . THR A 1 250 ? 34.029 37.820 -10.644 1.00 36.06 250 THR A O 1
ATOM 2001 N N . GLN A 1 251 ? 32.954 39.018 -12.229 1.00 39.06 251 GLN A N 1
ATOM 2002 C CA . GLN A 1 251 ? 32.803 40.256 -11.476 1.00 39.06 251 GLN A CA 1
ATOM 2003 C C . GLN A 1 251 ? 31.563 40.140 -10.585 1.00 39.06 251 GLN A C 1
ATOM 2005 O O . GLN A 1 251 ? 30.457 39.924 -11.077 1.00 39.06 251 GLN A O 1
ATOM 2010 N N . SER A 1 252 ? 31.774 40.272 -9.282 1.00 32.16 252 SER A N 1
ATOM 2011 C CA . SER A 1 252 ? 30.771 40.666 -8.300 1.00 32.16 252 SER A CA 1
ATOM 2012 C C . SER A 1 252 ? 31.177 42.052 -7.810 1.00 32.16 252 SER A C 1
ATOM 2014 O O . SER A 1 252 ? 32.217 42.166 -7.159 1.00 32.16 252 SER A O 1
ATOM 2016 N N . ASP A 1 253 ? 30.395 43.073 -8.153 1.00 32.41 253 ASP A N 1
ATOM 2017 C CA . ASP A 1 253 ? 30.410 44.345 -7.435 1.00 32.41 253 ASP A CA 1
ATOM 2018 C C . ASP A 1 253 ? 29.358 44.285 -6.332 1.00 32.41 253 ASP A C 1
ATOM 2020 O O . ASP A 1 253 ? 28.243 43.793 -6.521 1.00 32.41 253 ASP A O 1
ATOM 2024 N N . VAL A 1 254 ? 29.802 44.734 -5.169 1.00 32.94 254 VAL A N 1
ATOM 2025 C CA . VAL A 1 254 ? 29.094 44.798 -3.900 1.00 32.94 254 VAL A CA 1
ATOM 2026 C C . VAL A 1 254 ? 28.503 46.201 -3.822 1.00 32.94 254 VAL A C 1
ATOM 2028 O O . VAL A 1 254 ? 29.241 47.171 -3.990 1.00 32.94 254 VAL A O 1
ATOM 2031 N N . ASP A 1 255 ? 27.198 46.303 -3.586 1.00 33.34 255 ASP A N 1
ATOM 2032 C CA . ASP A 1 255 ? 26.547 47.550 -3.184 1.00 33.34 255 ASP A CA 1
ATOM 2033 C C . ASP A 1 255 ? 26.023 47.407 -1.751 1.00 33.34 255 ASP A C 1
ATOM 2035 O O . ASP A 1 255 ? 25.853 46.305 -1.226 1.00 33.34 255 ASP A O 1
ATOM 2039 N N . MET A 1 256 ? 25.870 48.568 -1.145 1.00 34.78 256 MET A N 1
ATOM 2040 C CA . MET A 1 256 ? 26.153 48.941 0.227 1.00 34.78 256 MET A CA 1
ATOM 2041 C C . MET A 1 256 ? 25.109 48.496 1.263 1.00 34.78 256 MET A C 1
ATOM 2043 O O . MET A 1 256 ? 23.932 48.311 0.963 1.00 34.78 256 MET A O 1
ATOM 2047 N N . GLU A 1 257 ? 25.588 48.356 2.500 1.00 33.88 257 GLU A N 1
ATOM 2048 C CA . GLU A 1 257 ? 24.837 48.122 3.736 1.00 33.88 257 GLU A CA 1
ATOM 2049 C C . GLU A 1 257 ? 23.824 49.234 4.044 1.00 33.88 257 GLU A C 1
ATOM 2051 O O . GLU A 1 257 ? 24.137 50.405 3.838 1.00 33.88 257 GLU A O 1
ATOM 2056 N N . GLU A 1 258 ? 22.695 48.889 4.680 1.00 32.44 258 GLU A N 1
ATOM 2057 C CA . GLU A 1 258 ? 22.149 49.716 5.765 1.00 32.44 258 GLU A CA 1
ATOM 2058 C C . GLU A 1 258 ? 21.153 48.952 6.663 1.00 32.44 258 GLU A C 1
ATOM 2060 O O . GLU A 1 258 ? 20.347 48.153 6.186 1.00 32.44 258 GLU A O 1
ATOM 2065 N N . ALA A 1 259 ? 21.194 49.311 7.952 1.00 32.88 259 ALA A N 1
ATOM 2066 C CA . ALA A 1 259 ? 20.194 49.119 9.008 1.00 32.88 259 ALA A CA 1
ATOM 2067 C C . ALA A 1 259 ? 20.237 47.823 9.850 1.00 32.88 259 ALA A C 1
ATOM 2069 O O . ALA A 1 259 ? 19.355 46.968 9.774 1.00 32.88 259 ALA A O 1
ATOM 2070 N N . GLU A 1 260 ? 21.206 47.770 10.774 1.00 33.22 260 GLU A N 1
ATOM 2071 C CA . GLU A 1 260 ? 21.008 47.162 12.097 1.00 33.22 260 GLU A CA 1
ATOM 2072 C C . GLU A 1 260 ? 20.240 48.130 13.010 1.00 33.22 260 GLU A C 1
ATOM 2074 O O . GLU A 1 260 ? 20.558 49.318 13.101 1.00 33.22 260 GLU A O 1
ATOM 2079 N N . GLY A 1 261 ? 19.244 47.594 13.710 1.00 32.25 261 GLY A N 1
ATOM 2080 C CA . GLY A 1 261 ? 18.535 48.250 14.795 1.00 32.25 261 GLY A CA 1
ATOM 2081 C C . GLY A 1 261 ? 18.206 47.241 15.893 1.00 32.25 261 GLY A C 1
ATOM 2082 O O . GLY A 1 261 ? 17.859 46.099 15.601 1.00 32.25 261 GLY A O 1
ATOM 2083 N N . GLU A 1 262 ? 18.270 47.745 17.127 1.00 36.44 262 GLU A N 1
ATOM 2084 C CA . GLU A 1 262 ? 17.587 47.263 18.339 1.00 36.44 262 GLU A CA 1
ATOM 2085 C C . GLU A 1 262 ? 18.380 46.388 19.342 1.00 36.44 262 GLU A C 1
ATOM 2087 O O . GLU A 1 262 ? 18.362 45.162 19.344 1.00 36.44 262 GLU A O 1
ATOM 2092 N N . GLU A 1 263 ? 19.120 47.107 20.193 1.00 36.19 263 GLU A N 1
ATOM 2093 C CA . GLU A 1 263 ? 19.002 47.178 21.665 1.00 36.19 263 GLU A CA 1
ATOM 2094 C C . GLU A 1 263 ? 18.845 45.891 22.528 1.00 36.19 263 GLU A C 1
ATOM 2096 O O . GLU A 1 263 ? 17.819 45.222 22.585 1.00 36.19 263 GLU A O 1
ATOM 2101 N N . THR A 1 264 ? 19.907 45.671 23.316 1.00 38.91 264 THR A N 1
ATOM 2102 C CA . THR A 1 264 ? 20.064 45.104 24.685 1.00 38.91 264 THR A CA 1
ATOM 2103 C C . THR A 1 264 ? 18.924 45.416 25.691 1.00 38.91 264 THR A C 1
ATOM 2105 O O . THR A 1 264 ? 18.219 46.389 25.440 1.00 38.91 264 THR A O 1
ATOM 2108 N N . PRO A 1 265 ? 18.781 44.758 26.885 1.00 46.88 265 PRO A N 1
ATOM 2109 C CA . PRO A 1 265 ? 19.884 44.266 27.734 1.00 46.88 265 PRO A CA 1
ATOM 2110 C C . PRO A 1 265 ? 19.674 42.981 28.571 1.00 46.88 265 PRO A C 1
ATOM 2112 O O . PRO A 1 265 ? 18.570 42.531 28.867 1.00 46.88 265 PRO A O 1
ATOM 2115 N N . GLN A 1 266 ? 20.813 42.451 29.021 1.00 42.53 266 GLN A N 1
ATOM 2116 C CA . GLN A 1 266 ? 20.975 41.412 30.034 1.00 42.53 266 GLN A CA 1
ATOM 2117 C C . GLN A 1 266 ? 21.808 41.996 31.189 1.00 42.53 266 GLN A C 1
ATOM 2119 O O . GLN A 1 266 ? 22.904 42.486 30.945 1.00 42.53 266 GLN A O 1
ATOM 2124 N N . GLU A 1 267 ? 21.279 41.930 32.411 1.00 38.28 267 GLU A N 1
ATOM 2125 C CA . GLU A 1 267 ? 21.902 42.174 33.731 1.00 38.28 267 GLU A CA 1
ATOM 2126 C C . GLU A 1 267 ? 20.834 41.699 34.760 1.00 38.28 267 GLU A C 1
ATOM 2128 O O . GLU A 1 267 ? 19.647 41.851 34.481 1.00 38.28 267 GLU A O 1
ATOM 2133 N N . THR A 1 268 ? 21.072 41.017 35.887 1.00 33.25 268 THR A N 1
ATOM 2134 C CA . THR A 1 268 ? 22.171 41.007 36.869 1.00 33.25 268 THR A CA 1
ATOM 2135 C C . THR A 1 268 ? 22.212 39.679 37.666 1.00 33.25 268 THR A C 1
ATOM 2137 O O . THR A 1 268 ? 21.167 39.125 38.002 1.00 33.25 268 THR A O 1
ATOM 2140 N N . GLU A 1 269 ? 23.427 39.189 37.920 1.00 37.03 269 GLU A N 1
ATOM 2141 C CA . GLU A 1 269 ? 24.058 38.831 39.214 1.00 37.03 269 GLU A CA 1
ATOM 2142 C C . GLU A 1 269 ? 23.257 38.313 40.447 1.00 37.03 269 GLU A C 1
ATOM 2144 O O . GLU A 1 269 ? 22.297 38.929 40.903 1.00 37.03 269 GLU A O 1
ATOM 2149 N N . ASP A 1 270 ? 23.788 37.207 41.010 1.00 35.94 270 ASP A N 1
ATOM 2150 C CA . ASP A 1 270 ? 24.347 37.053 42.381 1.00 35.94 270 ASP A CA 1
ATOM 2151 C C . ASP A 1 270 ? 23.795 36.024 43.396 1.00 35.94 270 ASP A C 1
ATOM 2153 O O . ASP A 1 270 ? 22.595 35.895 43.618 1.00 35.94 270 ASP A O 1
ATOM 2157 N N . GLU A 1 271 ? 24.798 35.391 44.048 1.00 35.62 271 GLU A N 1
ATOM 2158 C CA . GLU A 1 271 ? 24.875 34.791 45.402 1.00 35.62 271 GLU A CA 1
ATOM 2159 C C . GLU A 1 271 ? 23.950 33.606 45.749 1.00 35.62 271 GLU A C 1
ATOM 2161 O O . GLU A 1 271 ? 22.856 33.453 45.228 1.00 35.62 271 GLU A O 1
ATOM 2166 N N . ASP A 1 272 ? 24.219 32.694 46.682 1.00 34.53 272 ASP A N 1
ATOM 2167 C CA . ASP A 1 272 ? 25.329 32.191 47.514 1.00 34.53 272 ASP A CA 1
ATOM 2168 C C . ASP A 1 272 ? 24.650 31.078 48.367 1.00 34.53 272 ASP A C 1
ATOM 2170 O O . ASP A 1 272 ? 23.419 31.030 48.458 1.00 34.53 272 ASP A O 1
ATOM 2174 N N . GLY A 1 273 ? 25.401 30.189 49.022 1.00 31.16 273 GLY A N 1
ATOM 2175 C CA . GLY A 1 273 ? 24.858 29.395 50.133 1.00 31.16 273 GLY A CA 1
ATOM 2176 C C . GLY A 1 273 ? 24.962 27.885 49.960 1.00 31.16 273 GLY A C 1
ATOM 2177 O O . GLY A 1 273 ? 24.082 27.229 49.406 1.00 31.16 273 GLY A O 1
ATOM 2178 N N . GLY A 1 274 ? 26.047 27.324 50.494 1.00 35.25 274 GLY A N 1
ATOM 2179 C CA . GLY A 1 274 ? 26.292 25.887 50.544 1.00 35.25 274 GLY A CA 1
ATOM 2180 C C . GLY A 1 274 ? 25.494 25.127 51.605 1.00 35.25 274 GLY A C 1
ATOM 2181 O O . GLY A 1 274 ? 24.825 25.708 52.453 1.00 35.25 274 GLY A O 1
ATOM 2182 N N . THR A 1 275 ? 25.627 23.800 51.594 1.00 34.72 275 THR A N 1
ATOM 2183 C CA . THR A 1 275 ? 25.805 22.978 52.806 1.00 34.72 275 THR A CA 1
ATOM 2184 C C . THR A 1 275 ? 26.186 21.545 52.430 1.00 34.72 275 THR A C 1
ATOM 2186 O O . THR A 1 275 ? 25.427 20.797 51.824 1.00 34.72 275 THR A O 1
ATOM 2189 N N . ASP A 1 276 ? 27.434 21.242 52.756 1.00 36.88 276 ASP A N 1
ATOM 2190 C CA . ASP A 1 276 ? 27.958 20.043 53.408 1.00 36.88 276 ASP A CA 1
ATOM 2191 C C . ASP A 1 276 ? 26.942 18.978 53.889 1.00 36.88 276 ASP A C 1
ATOM 2193 O O . ASP A 1 276 ? 26.067 19.277 54.703 1.00 36.88 276 ASP A O 1
ATOM 2197 N N . VAL A 1 277 ? 27.127 17.725 53.452 1.00 45.53 277 VAL A N 1
ATOM 2198 C CA . VAL A 1 277 ? 26.958 16.532 54.305 1.00 45.53 277 VAL A CA 1
ATOM 2199 C C . VAL A 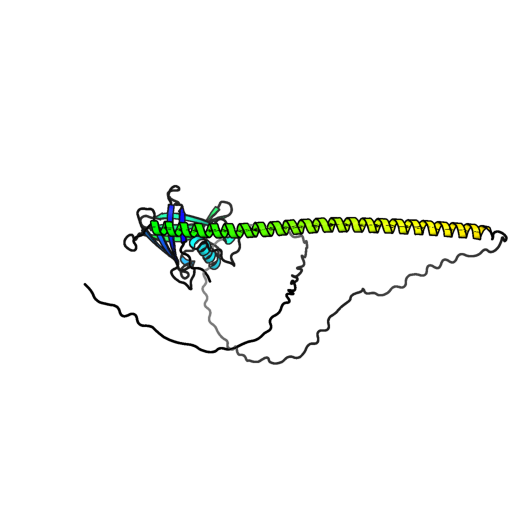1 277 ? 27.756 15.348 53.748 1.00 45.53 277 VAL A C 1
ATOM 2201 O O . VAL A 1 277 ? 27.393 14.728 52.747 1.00 45.53 277 VAL A O 1
ATOM 2204 N N . ASP A 1 278 ? 28.834 15.044 54.467 1.00 37.31 278 ASP A N 1
ATOM 2205 C CA . ASP A 1 278 ? 29.498 13.748 54.614 1.00 37.31 278 ASP A CA 1
ATOM 2206 C C . ASP A 1 278 ? 28.528 12.553 54.703 1.00 37.31 278 ASP A C 1
ATOM 2208 O O . ASP A 1 278 ? 27.631 12.566 55.544 1.00 37.31 278 ASP A O 1
ATOM 2212 N N . VAL A 1 279 ? 28.812 11.466 53.968 1.00 43.56 279 VAL A N 1
ATOM 2213 C CA . VAL A 1 279 ? 28.841 10.097 54.530 1.00 43.56 279 VAL A CA 1
ATOM 2214 C C . VAL A 1 279 ? 29.909 9.279 53.798 1.00 43.56 279 VAL A C 1
ATOM 2216 O O . VAL A 1 279 ? 29.810 8.994 52.604 1.00 43.56 279 VAL A O 1
ATOM 2219 N N . ASP A 1 280 ? 30.915 8.901 54.575 1.00 34.94 280 ASP A N 1
ATOM 2220 C CA . ASP A 1 280 ? 32.067 8.075 54.239 1.00 34.94 280 ASP A CA 1
ATOM 2221 C C . ASP A 1 280 ? 31.765 6.559 54.339 1.00 34.94 280 ASP A C 1
ATOM 2223 O O . ASP A 1 280 ? 30.913 6.110 55.107 1.00 34.94 280 ASP A O 1
ATOM 2227 N N . ASP A 1 281 ? 32.572 5.806 53.589 1.00 38.00 281 ASP A N 1
ATOM 2228 C CA . ASP A 1 281 ? 33.153 4.493 53.901 1.00 38.00 281 ASP A CA 1
ATOM 2229 C C . ASP A 1 281 ? 32.272 3.210 53.968 1.00 38.00 281 ASP A C 1
ATOM 2231 O O . ASP A 1 281 ? 31.595 2.923 54.953 1.00 38.00 281 ASP A O 1
ATOM 2235 N N . ARG A 1 282 ? 32.436 2.282 53.000 1.00 41.25 282 ARG A N 1
ATOM 2236 C CA . ARG A 1 282 ? 33.454 1.199 53.089 1.00 41.25 282 ARG A CA 1
ATOM 2237 C C . ARG A 1 282 ? 33.366 0.092 52.024 1.00 41.25 282 ARG A C 1
ATOM 2239 O O . ARG A 1 282 ? 32.363 -0.591 51.866 1.00 41.25 282 ARG A O 1
ATOM 2246 N N . GLN A 1 283 ? 34.566 -0.182 51.499 1.00 38.97 283 GLN A N 1
ATOM 2247 C CA . GLN A 1 283 ? 35.175 -1.481 51.149 1.00 38.97 283 GLN A CA 1
ATOM 2248 C C . GLN A 1 283 ? 34.915 -2.162 49.787 1.00 38.97 283 GLN A C 1
ATOM 2250 O O . GLN A 1 283 ? 34.069 -3.029 49.622 1.00 38.97 283 GLN A O 1
ATOM 2255 N N . SER A 1 284 ? 35.835 -1.856 48.859 1.00 37.19 284 SER A N 1
ATOM 2256 C CA . SER A 1 284 ? 36.960 -2.718 48.425 1.00 37.19 284 SER A CA 1
ATOM 2257 C C . SER A 1 284 ? 36.676 -4.170 48.004 1.00 37.19 284 SER A C 1
ATOM 2259 O O . SER A 1 284 ? 36.384 -5.023 48.832 1.00 37.19 284 SER A O 1
ATOM 2261 N N . THR A 1 285 ? 36.992 -4.500 46.747 1.00 35.28 285 THR A N 1
ATOM 2262 C CA . THR A 1 285 ? 38.083 -5.446 46.431 1.00 35.28 285 THR A CA 1
ATOM 2263 C C . THR A 1 285 ? 38.624 -5.216 45.016 1.00 35.28 285 THR A C 1
ATOM 2265 O O . THR A 1 285 ? 37.943 -4.727 44.121 1.00 35.28 285 THR A O 1
ATOM 2268 N N . GLN A 1 286 ? 39.918 -5.491 44.883 1.00 38.97 286 GLN A N 1
ATOM 2269 C CA . GLN A 1 286 ? 40.839 -5.037 43.849 1.00 38.97 286 GLN A CA 1
ATOM 2270 C C . GLN A 1 286 ? 40.967 -5.983 42.642 1.00 38.97 286 GLN A C 1
ATOM 2272 O O . GLN A 1 286 ? 40.680 -7.172 42.728 1.00 38.97 286 GLN A O 1
ATOM 2277 N N . SER A 1 287 ? 41.655 -5.430 41.632 1.00 37.72 287 SER A N 1
ATOM 2278 C CA . SER A 1 287 ? 42.634 -6.066 40.730 1.00 37.72 287 SER A CA 1
ATOM 2279 C C . SER A 1 287 ? 42.121 -6.626 39.399 1.00 37.72 287 SER A C 1
ATOM 2281 O O . SER A 1 287 ? 41.145 -7.349 39.352 1.00 37.72 287 SER A O 1
ATOM 2283 N N . SER A 1 288 ? 42.796 -6.447 38.259 1.00 38.47 288 SER A N 1
ATOM 2284 C CA . SER A 1 288 ? 43.935 -5.600 37.876 1.00 38.47 288 SER A CA 1
ATOM 2285 C C . SER A 1 288 ? 44.196 -5.784 36.365 1.00 38.47 288 SER A C 1
ATOM 2287 O O . SER A 1 288 ? 43.910 -6.849 35.829 1.00 38.47 288 SER A O 1
ATOM 2289 N N . ARG A 1 289 ? 44.877 -4.795 35.765 1.00 36.22 289 ARG A N 1
ATOM 2290 C CA . ARG A 1 289 ? 45.862 -4.902 34.658 1.00 36.22 289 ARG A CA 1
ATOM 2291 C C . ARG A 1 289 ? 45.419 -4.908 33.179 1.00 36.22 289 ARG A C 1
ATOM 2293 O O . ARG A 1 289 ? 45.137 -5.930 32.576 1.00 36.22 289 ARG A O 1
ATOM 2300 N N . THR A 1 290 ? 45.582 -3.713 32.593 1.00 33.84 290 THR A N 1
ATOM 2301 C CA . THR A 1 290 ? 46.505 -3.347 31.487 1.00 33.84 290 THR A CA 1
ATOM 2302 C C . THR A 1 290 ? 46.590 -4.217 30.226 1.00 33.84 290 THR A C 1
ATOM 2304 O O . THR A 1 290 ? 47.180 -5.290 30.272 1.00 33.84 290 THR A O 1
ATOM 2307 N N . ALA A 1 291 ? 46.303 -3.612 29.066 1.00 35.88 291 ALA A N 1
ATOM 2308 C CA . ALA A 1 291 ? 47.275 -3.505 27.969 1.00 35.88 291 ALA A CA 1
ATOM 2309 C C . ALA A 1 291 ? 46.894 -2.401 26.967 1.00 35.88 291 ALA A C 1
ATOM 2311 O O . ALA A 1 291 ? 45.747 -2.225 26.574 1.00 35.88 291 ALA A O 1
ATOM 2312 N N . ARG A 1 292 ? 47.932 -1.668 26.582 1.00 34.72 292 ARG A N 1
ATOM 2313 C CA . ARG A 1 292 ? 48.037 -0.561 25.635 1.00 34.72 292 ARG A CA 1
ATOM 2314 C C . ARG A 1 292 ? 48.331 -1.138 24.247 1.00 34.72 292 ARG A C 1
ATOM 2316 O O . ARG A 1 292 ? 49.216 -1.981 24.153 1.00 34.72 292 ARG A O 1
ATOM 2323 N N . SER A 1 293 ? 47.702 -0.639 23.183 1.00 34.19 293 SER A N 1
ATOM 2324 C CA . SER A 1 293 ? 48.298 -0.697 21.841 1.00 34.19 293 SER A CA 1
ATOM 2325 C C . SER A 1 293 ? 47.771 0.419 20.938 1.00 34.19 293 SER A C 1
ATOM 2327 O O . SER A 1 293 ? 46.581 0.717 20.926 1.00 34.19 293 SER A O 1
ATOM 2329 N N . GLN A 1 294 ? 48.700 1.072 20.243 1.00 37.53 294 GLN A N 1
ATOM 2330 C CA . GLN A 1 294 ? 48.507 2.215 19.352 1.00 37.53 294 GLN A CA 1
ATOM 2331 C C . GLN A 1 294 ? 48.557 1.790 17.873 1.00 37.53 294 GLN A C 1
ATOM 2333 O O . GLN A 1 294 ? 49.176 0.785 17.535 1.00 37.53 294 GLN A O 1
ATOM 2338 N N . THR A 1 295 ? 48.086 2.713 17.019 1.00 31.58 295 THR A N 1
ATOM 2339 C CA . THR A 1 295 ? 48.324 2.867 15.561 1.00 31.58 295 THR A CA 1
ATOM 2340 C C . THR A 1 295 ? 47.480 1.934 14.672 1.00 31.58 295 THR A C 1
ATOM 2342 O O . THR A 1 295 ? 47.252 0.793 15.033 1.00 31.58 295 THR A O 1
ATOM 2345 N N . VAL A 1 296 ? 46.905 2.344 13.531 1.00 34.16 296 VAL A N 1
ATOM 2346 C CA . VAL A 1 296 ? 47.476 3.099 12.399 1.00 34.16 296 VAL A CA 1
ATOM 2347 C C . VAL A 1 296 ? 46.386 3.875 11.620 1.00 34.16 296 VAL A C 1
ATOM 2349 O O . VAL A 1 296 ? 45.222 3.490 11.578 1.00 34.16 296 VAL A O 1
ATOM 2352 N N . LYS A 1 297 ? 46.818 4.976 10.992 1.00 31.47 297 LYS A N 1
ATOM 2353 C CA . LYS A 1 297 ? 46.119 5.871 10.053 1.00 31.47 297 LYS A CA 1
ATOM 2354 C C . LYS A 1 297 ? 45.843 5.227 8.679 1.00 31.47 297 LYS A C 1
ATOM 2356 O O . LYS A 1 297 ? 46.764 4.662 8.112 1.00 31.47 297 LYS A O 1
ATOM 2361 N N . HIS A 1 298 ? 44.675 5.496 8.095 1.00 33.59 298 HIS A N 1
ATOM 2362 C CA . HIS A 1 298 ? 44.401 5.802 6.670 1.00 33.59 298 HIS A CA 1
ATOM 2363 C C . HIS A 1 298 ? 42.923 6.251 6.638 1.00 33.59 298 HIS A C 1
ATOM 2365 O O . HIS A 1 298 ? 42.077 5.551 7.168 1.00 33.59 298 HIS A O 1
ATOM 2371 N N . GLY A 1 299 ? 42.517 7.453 6.229 1.00 27.77 299 GLY A N 1
ATOM 2372 C CA . GLY A 1 299 ? 42.911 8.202 5.046 1.00 27.77 299 GLY A CA 1
ATOM 2373 C C . GLY A 1 299 ? 41.987 7.803 3.897 1.00 27.77 299 GLY A C 1
ATOM 2374 O O . GLY A 1 299 ? 42.330 6.858 3.213 1.00 27.77 299 GLY A O 1
ATOM 2375 N N . HIS A 1 300 ? 40.842 8.477 3.726 1.00 34.41 300 HIS A N 1
ATOM 2376 C CA . HIS A 1 300 ? 40.267 8.822 2.416 1.00 34.41 300 HIS A CA 1
ATOM 2377 C C . HIS A 1 300 ? 39.080 9.786 2.568 1.00 34.41 300 HIS A C 1
ATOM 2379 O O . HIS A 1 300 ? 38.017 9.459 3.085 1.00 34.41 300 HIS A O 1
ATOM 2385 N N . THR A 1 301 ? 39.332 11.005 2.107 1.00 32.81 301 THR A N 1
ATOM 2386 C CA . THR A 1 301 ? 38.392 12.060 1.735 1.00 32.81 301 THR A CA 1
ATOM 2387 C C . THR A 1 301 ? 37.467 11.588 0.612 1.00 32.81 301 THR A C 1
ATOM 2389 O O . THR A 1 301 ? 37.963 11.099 -0.403 1.00 32.81 301 THR A O 1
ATOM 2392 N N . ALA A 1 302 ? 36.157 11.793 0.756 1.00 37.19 302 ALA A N 1
ATOM 2393 C CA . ALA A 1 302 ? 35.211 11.750 -0.355 1.00 37.19 302 ALA A CA 1
ATOM 2394 C C . ALA A 1 302 ? 34.453 13.080 -0.406 1.00 37.19 302 ALA A C 1
ATOM 2396 O O . ALA A 1 302 ? 33.729 13.464 0.509 1.00 37.19 302 ALA A O 1
ATOM 2397 N N . GLU A 1 303 ? 34.758 13.787 -1.479 1.00 32.38 303 GLU A N 1
ATOM 2398 C CA . GLU A 1 303 ? 34.317 15.100 -1.906 1.00 32.38 303 GLU A CA 1
ATOM 2399 C C . GLU A 1 303 ? 32.850 15.033 -2.357 1.00 32.38 303 GLU A C 1
ATOM 2401 O O . GLU A 1 303 ? 32.467 14.179 -3.158 1.00 32.38 303 GLU A O 1
ATOM 2406 N N . VAL A 1 304 ? 32.026 15.919 -1.801 1.00 38.62 304 VAL A N 1
ATOM 2407 C CA . VAL A 1 304 ? 30.627 16.133 -2.180 1.00 38.62 304 VAL A CA 1
ATOM 2408 C C . VAL A 1 304 ? 30.613 16.996 -3.440 1.00 38.62 304 VAL A C 1
ATOM 2410 O O . VAL A 1 304 ? 31.122 18.115 -3.416 1.00 38.62 304 VAL A O 1
ATOM 2413 N N . LEU A 1 305 ? 30.022 16.493 -4.528 1.00 36.19 305 LEU A N 1
ATOM 2414 C CA . LEU A 1 305 ? 29.687 17.296 -5.706 1.00 36.19 305 LEU A CA 1
ATOM 2415 C C . LEU A 1 305 ? 28.174 17.575 -5.773 1.00 36.19 305 LEU A C 1
ATOM 2417 O O . LEU A 1 305 ? 27.381 16.718 -5.373 1.00 36.19 305 LEU A O 1
ATOM 2421 N N . PRO A 1 306 ? 27.780 18.770 -6.253 1.00 39.62 306 PRO A N 1
ATOM 2422 C CA . PRO A 1 306 ? 26.437 19.316 -6.108 1.00 39.62 306 PRO A CA 1
ATOM 2423 C C . PRO A 1 306 ? 25.483 18.931 -7.247 1.00 39.62 306 PRO A C 1
ATOM 2425 O O . PRO A 1 306 ? 25.891 18.570 -8.352 1.00 39.62 306 PRO A O 1
ATOM 2428 N N . ALA A 1 307 ? 24.192 19.076 -6.946 1.00 36.19 307 ALA A N 1
ATOM 2429 C CA . ALA A 1 307 ? 23.073 19.004 -7.873 1.00 36.19 307 ALA A CA 1
ATOM 2430 C C . ALA A 1 307 ? 23.160 20.090 -8.962 1.00 36.19 307 ALA A C 1
ATOM 2432 O O . ALA A 1 307 ? 23.497 21.237 -8.670 1.00 36.19 307 ALA A O 1
ATOM 2433 N N . GLN A 1 308 ? 22.809 19.738 -10.203 1.00 38.56 308 GLN A N 1
ATOM 2434 C CA . GLN A 1 308 ? 22.473 20.711 -11.242 1.00 38.56 308 GLN A CA 1
ATOM 2435 C C . GLN A 1 308 ? 20.983 20.631 -11.565 1.00 38.56 308 GLN A C 1
ATOM 2437 O O . GLN A 1 308 ? 20.460 19.582 -11.940 1.00 38.56 308 GLN A O 1
ATOM 2442 N N . GLU A 1 309 ? 20.336 21.779 -11.383 1.00 31.88 309 GLU A N 1
ATOM 2443 C CA . GLU A 1 309 ? 18.968 22.094 -11.761 1.00 31.88 309 GLU A CA 1
ATOM 2444 C C . GLU A 1 309 ? 18.792 22.061 -13.284 1.00 31.88 309 GLU A C 1
ATOM 2446 O O . GLU A 1 309 ? 19.575 22.634 -14.045 1.00 31.88 309 GLU A O 1
ATOM 2451 N N . LEU A 1 310 ? 17.717 21.407 -13.722 1.00 35.91 310 LEU A N 1
ATOM 2452 C CA . LEU A 1 310 ? 17.225 21.451 -15.092 1.00 35.91 310 LEU A CA 1
ATOM 2453 C C . LEU A 1 310 ? 16.366 22.705 -15.286 1.00 35.91 310 LEU A C 1
ATOM 2455 O O . LEU A 1 310 ? 15.312 22.862 -14.668 1.00 35.91 310 LEU A O 1
ATOM 2459 N N . LEU A 1 311 ? 16.816 23.574 -16.193 1.00 35.19 311 LEU A N 1
ATOM 2460 C CA . LEU A 1 311 ? 16.041 24.682 -16.739 1.00 35.19 311 LEU A CA 1
ATOM 2461 C C . LEU A 1 311 ? 14.777 24.161 -17.436 1.00 35.19 311 LEU A C 1
ATOM 2463 O O . LEU A 1 311 ? 14.841 23.392 -18.394 1.00 35.19 311 LEU A O 1
ATOM 2467 N N . SER A 1 312 ? 13.633 24.672 -16.990 1.00 34.69 312 SER A N 1
ATOM 2468 C CA . SER A 1 312 ? 12.348 24.578 -17.676 1.00 34.69 312 SER A CA 1
ATOM 2469 C C . SER A 1 312 ? 12.249 25.673 -18.743 1.00 34.69 312 SER A C 1
ATOM 2471 O O . SER A 1 312 ? 12.335 26.857 -18.426 1.00 34.69 312 SER A O 1
ATOM 2473 N N . GLN A 1 313 ? 12.024 25.293 -20.001 1.00 36.12 313 GLN A N 1
ATOM 2474 C CA . GLN A 1 313 ? 11.514 26.191 -21.039 1.00 36.12 313 GLN A CA 1
ATOM 2475 C C . GLN A 1 313 ? 10.164 25.650 -21.509 1.00 36.12 313 GLN A C 1
ATOM 2477 O O . GLN A 1 313 ? 10.099 24.631 -22.188 1.00 36.12 313 GLN A O 1
ATOM 2482 N N . SER A 1 314 ? 9.081 26.342 -21.156 1.00 39.59 314 SER A N 1
ATOM 2483 C CA . SER A 1 314 ? 7.808 26.228 -21.864 1.00 39.59 314 SER A CA 1
ATOM 2484 C C . SER A 1 314 ? 7.352 27.623 -22.288 1.00 39.59 314 SER A C 1
ATOM 2486 O O . SER A 1 314 ? 7.087 28.510 -21.481 1.00 39.59 314 SER A O 1
ATOM 2488 N N . HIS A 1 315 ? 7.332 27.820 -23.603 1.00 35.66 315 HIS A N 1
ATOM 2489 C CA . HIS A 1 315 ? 6.602 28.872 -24.293 1.00 35.66 315 HIS A CA 1
ATOM 2490 C C . HIS A 1 315 ? 5.215 28.311 -24.628 1.00 35.66 315 HIS A C 1
ATOM 2492 O O . HIS A 1 315 ? 5.136 27.340 -25.377 1.00 35.66 315 HIS A O 1
ATOM 2498 N N . SER A 1 316 ? 4.135 28.936 -24.153 1.00 36.91 316 SER A N 1
ATOM 2499 C CA . SER A 1 316 ? 3.077 29.421 -25.056 1.00 36.91 316 SER A CA 1
ATOM 2500 C C . SER A 1 316 ? 1.925 30.123 -24.336 1.00 36.91 316 SER A C 1
ATOM 2502 O O . SER A 1 316 ? 1.136 29.518 -23.623 1.00 36.91 316 SER A O 1
ATOM 2504 N N . GLN A 1 317 ? 1.847 31.420 -24.643 1.00 40.88 317 GLN A N 1
ATOM 2505 C CA . GLN A 1 317 ? 0.670 32.133 -25.149 1.00 40.88 317 GLN A CA 1
ATOM 2506 C C . GLN A 1 317 ? -0.574 32.232 -24.253 1.00 40.88 317 GLN A C 1
ATOM 2508 O O . GLN A 1 317 ? -1.431 31.355 -24.200 1.00 40.88 317 GLN A O 1
ATOM 2513 N N . ARG A 1 318 ? -0.737 33.429 -23.674 1.00 33.22 318 ARG A N 1
ATOM 2514 C CA . ARG A 1 318 ? -2.014 33.980 -23.218 1.00 33.22 318 ARG A CA 1
ATOM 2515 C C . ARG A 1 318 ? -2.091 35.464 -23.588 1.00 33.22 318 ARG A C 1
ATOM 2517 O O . ARG A 1 318 ? -1.326 36.263 -23.064 1.00 33.22 318 ARG A O 1
ATOM 2524 N N . ALA A 1 319 ? -3.031 35.806 -24.461 1.00 35.34 319 ALA A N 1
ATOM 2525 C CA . ALA A 1 319 ? -3.627 37.131 -24.674 1.00 35.34 319 ALA A CA 1
ATOM 2526 C C . ALA A 1 319 ? -4.846 36.907 -25.596 1.00 35.34 319 ALA A C 1
ATOM 2528 O O . ALA A 1 319 ? -4.747 36.099 -26.509 1.00 35.34 319 ALA A O 1
ATOM 2529 N N . SER A 1 320 ? -6.019 37.523 -25.475 1.00 38.00 320 SER A N 1
ATOM 2530 C CA . SER A 1 320 ? -6.595 38.498 -24.542 1.00 38.00 320 SER A CA 1
ATOM 2531 C C . SER A 1 320 ? -8.034 38.804 -25.015 1.00 38.00 320 SER A C 1
ATOM 2533 O O . SER A 1 320 ? -8.349 38.551 -26.173 1.00 38.00 320 SER A O 1
ATOM 2535 N N . ALA A 1 321 ? -8.810 39.462 -24.141 1.00 37.31 321 ALA A N 1
ATOM 2536 C CA . ALA A 1 321 ? -10.082 40.185 -24.353 1.00 37.31 321 ALA A CA 1
ATOM 2537 C C . ALA A 1 321 ? -11.375 39.333 -24.335 1.00 37.31 321 ALA A C 1
ATOM 2539 O O . ALA A 1 321 ? -11.552 38.450 -25.159 1.00 37.31 321 ALA A O 1
ATOM 2540 N N . SER A 1 322 ? -12.263 39.429 -23.334 1.00 36.56 322 SER A N 1
ATOM 2541 C CA . SER A 1 322 ? -13.013 40.572 -22.756 1.00 36.56 322 SER A CA 1
ATOM 2542 C C . SER A 1 322 ? -14.199 41.023 -23.612 1.00 36.56 322 SER A C 1
ATOM 2544 O O . SER A 1 322 ? -14.028 41.887 -24.464 1.00 36.56 322 SER A O 1
ATOM 2546 N N . VAL A 1 323 ? -15.403 40.540 -23.279 1.00 41.91 323 VAL A N 1
ATOM 2547 C CA . VAL A 1 323 ? -16.676 41.261 -23.466 1.00 41.91 323 VAL A CA 1
ATOM 2548 C C . VAL A 1 323 ? -17.583 40.954 -22.264 1.00 41.91 323 VAL A C 1
ATOM 2550 O O . VAL A 1 323 ? -17.706 39.806 -21.844 1.00 41.91 323 VAL A O 1
ATOM 2553 N N . ALA A 1 324 ? -18.138 42.017 -21.684 1.00 44.28 324 ALA A N 1
ATOM 2554 C CA . ALA A 1 324 ? -18.964 42.066 -20.478 1.00 44.28 324 ALA A CA 1
ATOM 2555 C C . ALA A 1 324 ? -20.484 42.023 -20.828 1.00 44.28 324 ALA A C 1
ATOM 2557 O 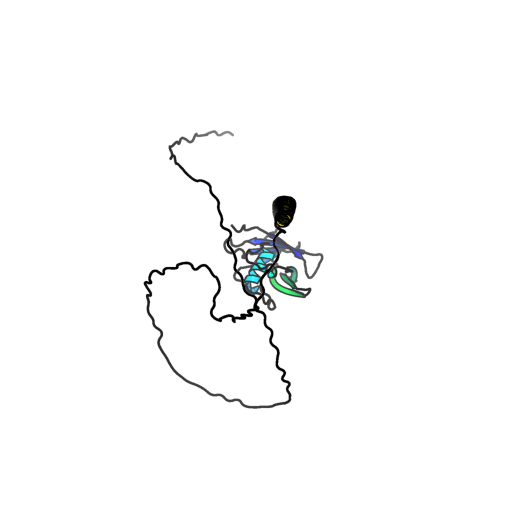O . ALA A 1 324 ? -20.825 42.013 -22.010 1.00 44.28 324 ALA A O 1
ATOM 2558 N N . PRO A 1 325 ? -21.396 41.974 -19.833 1.00 51.19 325 PRO A N 1
ATOM 2559 C CA . PRO A 1 325 ? -22.677 41.261 -19.908 1.00 51.19 325 PRO A CA 1
ATOM 2560 C C . PRO A 1 325 ? -23.895 42.152 -20.200 1.00 51.19 325 PRO A C 1
ATOM 2562 O O . PRO A 1 325 ? -23.889 43.334 -19.860 1.00 51.19 325 PRO A O 1
ATOM 2565 N N . GLN A 1 326 ? -24.984 41.554 -20.706 1.00 42.88 326 GLN A N 1
ATOM 2566 C CA . GLN A 1 326 ? -26.340 42.117 -20.627 1.00 42.88 326 GLN A CA 1
ATOM 2567 C C . GLN A 1 326 ? -27.422 41.032 -20.430 1.00 42.88 326 GLN A C 1
ATOM 2569 O O . GLN A 1 326 ? -27.572 40.129 -21.245 1.00 42.88 326 GLN A O 1
ATOM 2574 N N . SER A 1 327 ? -28.127 41.162 -19.298 1.00 42.09 327 SER A N 1
ATOM 2575 C CA . SER A 1 327 ? -29.574 40.999 -19.036 1.00 42.09 327 SER A CA 1
ATOM 2576 C C . SER A 1 327 ? -30.436 39.994 -19.818 1.00 42.09 327 SER A C 1
ATOM 2578 O O . SER A 1 327 ? -30.624 40.147 -21.023 1.00 42.09 327 SER A O 1
ATOM 2580 N N . SER A 1 328 ? -31.170 39.140 -19.088 1.00 46.47 328 SER A N 1
ATOM 2581 C CA . SER A 1 328 ? -32.654 39.073 -19.130 1.00 46.47 328 SER A CA 1
ATOM 2582 C C . SER A 1 328 ? -33.221 38.043 -18.129 1.00 46.47 328 SER A C 1
ATOM 2584 O O . SER A 1 328 ? -32.915 36.859 -18.201 1.00 46.47 328 SER A O 1
ATOM 2586 N N . MET A 1 329 ? -34.044 38.525 -17.189 1.00 51.78 329 MET A N 1
ATOM 2587 C CA . MET A 1 329 ? -35.259 37.838 -16.699 1.00 51.78 329 MET A CA 1
ATOM 2588 C C . MET A 1 329 ? -36.365 38.033 -17.756 1.00 51.78 329 MET A C 1
ATOM 2590 O O . MET A 1 329 ? -36.270 39.035 -18.478 1.00 51.78 329 MET A O 1
ATOM 2594 N N . PRO A 1 330 ? -37.336 37.112 -17.938 1.00 53.28 330 PRO A N 1
ATOM 2595 C CA . PRO A 1 330 ? -38.505 36.869 -17.049 1.00 53.28 330 PRO A CA 1
ATOM 2596 C C . PRO A 1 330 ? -38.868 35.357 -16.994 1.00 53.28 330 PRO A C 1
ATOM 2598 O O . PRO A 1 330 ? -38.147 34.562 -17.584 1.00 53.28 330 PRO A O 1
ATOM 2601 N N . ASP A 1 331 ? -39.899 34.789 -16.369 1.00 51.62 331 ASP A N 1
ATOM 2602 C CA . ASP A 1 331 ? -40.973 35.090 -15.404 1.00 51.62 331 ASP A CA 1
ATOM 2603 C C . ASP A 1 331 ? -41.385 33.696 -14.841 1.00 51.62 331 ASP A C 1
ATOM 2605 O O . ASP A 1 331 ? -41.080 32.678 -15.476 1.00 51.62 331 ASP A O 1
ATOM 2609 N N . PRO A 1 332 ? -42.052 33.599 -13.680 1.00 62.34 332 PRO A N 1
ATOM 2610 C CA . PRO A 1 332 ? -42.662 32.362 -13.197 1.00 62.34 332 PRO A CA 1
ATOM 2611 C C . PRO A 1 332 ? -44.068 32.183 -13.794 1.00 62.34 332 PRO A C 1
ATOM 2613 O O . PRO A 1 332 ? -44.908 33.067 -13.649 1.00 62.34 332 PRO A O 1
ATOM 2616 N N . GLU A 1 333 ? -44.331 31.042 -14.434 1.00 61.53 333 GLU A N 1
ATOM 2617 C CA . GLU A 1 333 ? -45.697 30.625 -14.770 1.00 61.53 333 GLU A CA 1
ATOM 2618 C C . GLU A 1 333 ? -46.256 29.693 -13.690 1.00 61.53 333 GLU A C 1
ATOM 2620 O O . GLU A 1 333 ? -45.602 28.744 -13.247 1.00 61.53 333 GLU A O 1
ATOM 2625 N N . ASP A 1 334 ? -47.469 30.055 -13.282 1.00 56.94 334 ASP A N 1
ATOM 2626 C CA . ASP A 1 334 ? -48.438 29.329 -12.478 1.00 56.94 334 ASP A CA 1
ATOM 2627 C C . ASP A 1 334 ? -48.723 27.920 -13.018 1.00 56.94 334 ASP A C 1
ATOM 2629 O O . ASP A 1 334 ? -48.861 27.726 -14.224 1.00 56.94 334 ASP A O 1
ATOM 2633 N N . ASP A 1 335 ? -48.936 26.965 -12.110 1.00 61.88 335 ASP A N 1
ATOM 2634 C CA . ASP A 1 335 ? -49.810 25.822 -12.385 1.00 61.88 335 ASP A CA 1
ATOM 2635 C C . ASP A 1 335 ? -50.671 25.552 -11.137 1.00 61.88 335 ASP A C 1
ATOM 2637 O O . ASP A 1 335 ? -50.284 24.848 -10.200 1.00 61.88 335 ASP A O 1
ATOM 2641 N N . GLU A 1 336 ? -51.821 26.231 -11.096 1.00 63.81 336 GLU A N 1
ATOM 2642 C CA . GLU A 1 336 ? -53.006 25.831 -10.338 1.00 63.81 336 GLU A CA 1
ATOM 2643 C C . GLU A 1 336 ? -53.723 24.720 -11.117 1.00 63.81 336 GLU A C 1
ATOM 2645 O O . GLU A 1 336 ? -54.188 24.955 -12.226 1.00 63.81 336 GLU A O 1
ATOM 2650 N N . THR A 1 337 ? -53.875 23.536 -10.528 1.00 60.19 337 THR A N 1
ATOM 2651 C CA . THR A 1 337 ? -54.997 22.600 -10.746 1.00 60.19 337 THR A CA 1
ATOM 2652 C C . THR A 1 337 ? -54.917 21.518 -9.671 1.00 60.19 337 THR A C 1
ATOM 2654 O O . THR A 1 337 ? -53.828 21.115 -9.273 1.00 60.19 337 THR A O 1
ATOM 2657 N N . ASP A 1 338 ? -55.982 20.906 -9.187 1.00 63.03 338 ASP A N 1
ATOM 2658 C CA . ASP A 1 338 ? -57.364 21.272 -8.879 1.00 63.03 338 ASP A CA 1
ATOM 2659 C C . ASP A 1 338 ? -57.825 20.115 -7.971 1.00 63.03 338 ASP A C 1
ATOM 2661 O O . ASP A 1 338 ? -57.227 19.031 -7.964 1.00 63.03 338 ASP A O 1
ATOM 2665 N N . ASP A 1 339 ? -58.856 20.380 -7.188 1.00 66.12 339 ASP A N 1
ATOM 2666 C CA . ASP A 1 339 ? -59.591 19.429 -6.368 1.00 66.12 339 ASP A CA 1
ATOM 2667 C C . ASP A 1 339 ? -60.174 18.238 -7.174 1.00 66.12 339 ASP A C 1
ATOM 2669 O O . ASP A 1 339 ? -60.108 18.187 -8.399 1.00 66.12 339 ASP A O 1
ATOM 2673 N N . GLU A 1 340 ? -60.820 17.322 -6.434 1.00 64.69 340 GLU A N 1
ATOM 2674 C CA . GLU A 1 340 ? -61.584 16.111 -6.816 1.00 64.69 340 GLU A CA 1
ATOM 2675 C C . GLU A 1 340 ? -60.804 14.806 -6.532 1.00 64.69 340 GLU A C 1
ATOM 2677 O O . GLU A 1 340 ? -59.746 14.557 -7.097 1.00 64.69 340 GLU A O 1
ATOM 2682 N N . LEU A 1 341 ? -61.222 13.881 -5.655 1.00 51.62 341 LEU A N 1
ATOM 2683 C CA . LEU A 1 341 ? -62.513 13.548 -5.033 1.00 51.62 341 LEU A CA 1
ATOM 2684 C C . LEU A 1 341 ? -62.283 12.682 -3.779 1.00 51.62 341 LEU A C 1
ATOM 2686 O O . LEU A 1 341 ? -61.311 11.888 -3.785 1.00 51.62 341 LEU A O 1
#

pLDDT: mean 71.09, std 24.59, range [27.77, 97.44]

InterPro domains:
  IPR014751 DNA repair protein XRCC4-like, C-terminal [G3DSA:1.20.5.370] (138-226)
  IPR053962 XRCC4, coiled-coil domain [PF21924] (164-208)

Secondary structure (DSSP, 8-state):
------EEEEEEESS-TT-EEEEEEEE--SS-TT-EEEEEE-SS-EEEEEE-TTSHHHHB-TT--S-HHHHHHHHHHHHH----TT--TTTSTTEEEEEEEETTEEEEEEEEEETTEEEEEEEEEEEE-SSS----HHHHHHHHHHHHHHHHHHHHHHHHHHHHHHHHHHHHHHHHHHHHHHHHHHHHHHHHHHHHHHHHHHHHHHHHHHHHHHHHTT-----------------PPPP---------------------------------------------------------------------PPPP-------------------PPP-------